Protein AF-A0A2J8NFV2-F1 (afdb_monomer_lite)

Structure (mmCIF, N/CA/C/O backbone):
data_AF-A0A2J8NFV2-F1
#
_entry.id   AF-A0A2J8NFV2-F1
#
loop_
_atom_site.group_PDB
_atom_site.id
_atom_site.type_symbol
_atom_site.label_atom_id
_atom_site.label_alt_id
_atom_site.label_comp_id
_atom_site.label_asym_id
_atom_site.label_entity_id
_atom_site.label_seq_id
_atom_site.pdbx_PDB_ins_code
_atom_site.Cartn_x
_atom_site.Cartn_y
_atom_site.Cartn_z
_atom_site.occupancy
_atom_site.B_iso_or_equiv
_atom_site.auth_seq_id
_atom_site.auth_comp_id
_atom_site.auth_asym_id
_atom_site.auth_atom_id
_atom_site.pdbx_PDB_model_num
ATOM 1 N N . GLN A 1 1 ? -6.766 10.541 8.803 1.00 82.25 1 GLN A N 1
ATOM 2 C CA . GLN A 1 1 ? -7.408 9.788 7.697 1.00 82.25 1 GLN A CA 1
ATOM 3 C C . GLN A 1 1 ? -6.766 10.316 6.435 1.00 82.25 1 GLN A C 1
ATOM 5 O O . GLN A 1 1 ? -6.752 11.530 6.289 1.00 82.25 1 GLN A O 1
ATOM 10 N N . CYS A 1 2 ? -6.236 9.462 5.565 1.00 89.06 2 CYS A N 1
ATOM 11 C CA . CYS A 1 2 ? -5.537 9.914 4.361 1.00 89.06 2 CYS A CA 1
ATOM 12 C C . CYS A 1 2 ? -6.017 9.158 3.118 1.00 89.06 2 CYS A C 1
ATOM 14 O O . CYS A 1 2 ? -6.597 8.072 3.210 1.00 89.06 2 CYS A O 1
ATOM 16 N N . CYS A 1 3 ? -5.836 9.778 1.954 1.00 92.69 3 CYS A N 1
ATOM 17 C CA . CYS A 1 3 ? -6.229 9.232 0.662 1.00 92.69 3 CYS A CA 1
ATOM 18 C C . CYS A 1 3 ? -5.161 9.570 -0.376 1.00 92.69 3 CYS A C 1
ATOM 20 O O . CYS A 1 3 ? -4.698 10.709 -0.431 1.00 92.69 3 CYS A O 1
ATOM 22 N N . LEU A 1 4 ? -4.796 8.596 -1.204 1.00 94.25 4 LEU A N 1
ATOM 23 C CA . LEU A 1 4 ? -3.804 8.763 -2.255 1.00 94.25 4 LEU A CA 1
ATOM 24 C C . LEU A 1 4 ? -4.260 8.051 -3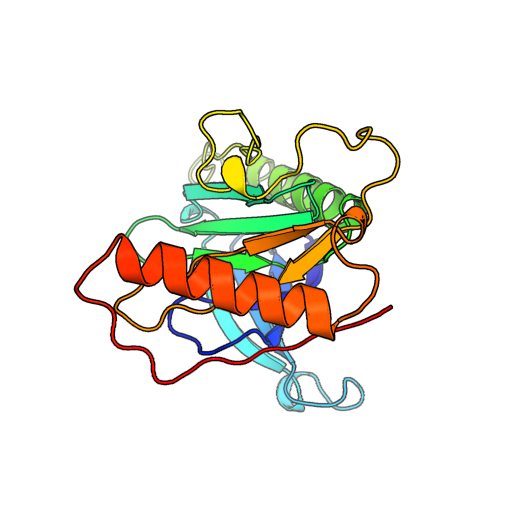.529 1.00 94.25 4 LEU A C 1
ATOM 26 O O . LEU A 1 4 ? -4.579 6.865 -3.502 1.00 94.25 4 LEU A O 1
ATOM 30 N N . LYS A 1 5 ? -4.261 8.764 -4.658 1.00 93.75 5 LYS A N 1
ATOM 31 C CA . LYS A 1 5 ? -4.429 8.153 -5.980 1.00 93.75 5 LYS A CA 1
ATOM 32 C C . LYS A 1 5 ? -3.061 7.779 -6.528 1.00 93.75 5 LYS A C 1
ATOM 34 O O . LYS A 1 5 ? -2.246 8.665 -6.762 1.00 93.75 5 LYS A O 1
ATOM 39 N N . VAL A 1 6 ? -2.816 6.492 -6.733 1.00 93.31 6 VAL A N 1
ATOM 40 C CA . VAL A 1 6 ? -1.489 5.994 -7.097 1.00 93.31 6 VAL A CA 1
ATOM 41 C C . VAL A 1 6 ? -1.579 4.651 -7.826 1.00 93.31 6 VAL A C 1
ATOM 43 O O . VAL A 1 6 ? -2.501 3.875 -7.553 1.00 93.31 6 VAL A O 1
ATOM 46 N N . PRO A 1 7 ? -0.650 4.338 -8.743 1.00 90.38 7 PRO A N 1
ATOM 47 C CA . PRO A 1 7 ? -0.453 2.971 -9.200 1.00 90.38 7 PRO A CA 1
ATOM 48 C C . PRO A 1 7 ? -0.078 2.052 -8.034 1.00 90.38 7 PRO A C 1
ATOM 50 O O . PRO A 1 7 ? 0.753 2.384 -7.186 1.00 90.38 7 PRO A O 1
ATOM 53 N N . VAL A 1 8 ? -0.697 0.879 -7.993 1.00 88.94 8 VAL A N 1
ATOM 54 C CA . VAL A 1 8 ? -0.441 -0.134 -6.971 1.00 88.94 8 VAL A CA 1
ATOM 55 C C . VAL A 1 8 ? -0.102 -1.443 -7.653 1.00 88.94 8 VAL A C 1
ATOM 57 O O . VAL A 1 8 ? -0.811 -1.871 -8.562 1.00 88.94 8 VAL A O 1
ATOM 60 N N . ALA A 1 9 ? 0.961 -2.092 -7.183 1.00 85.88 9 ALA A N 1
ATOM 61 C CA . ALA A 1 9 ? 1.131 -3.523 -7.389 1.00 85.88 9 ALA A CA 1
ATOM 62 C C . ALA A 1 9 ? 0.707 -4.266 -6.133 1.00 85.88 9 ALA A C 1
ATOM 64 O O . ALA A 1 9 ? 1.102 -3.915 -5.020 1.00 85.88 9 ALA A O 1
ATOM 65 N N . LEU A 1 10 ? -0.101 -5.293 -6.338 1.00 85.38 10 LEU A N 1
ATOM 66 C CA . LEU A 1 10 ? -0.645 -6.127 -5.284 1.00 85.38 10 LEU A CA 1
ATOM 67 C C . LEU A 1 10 ? -0.196 -7.564 -5.535 1.00 85.38 10 LEU A C 1
ATOM 69 O O . LEU A 1 10 ? -0.265 -8.034 -6.672 1.00 85.38 10 LEU A O 1
ATOM 73 N N . ALA A 1 11 ? 0.263 -8.250 -4.488 1.00 78.88 11 ALA A N 1
ATOM 74 C CA . ALA A 1 11 ? 0.614 -9.663 -4.582 1.00 78.88 11 ALA A CA 1
ATOM 75 C C . ALA A 1 11 ? -0.551 -10.477 -5.187 1.00 78.88 11 ALA A C 1
ATOM 77 O O . ALA A 1 11 ? -1.717 -10.239 -4.871 1.00 78.88 11 ALA A O 1
ATOM 78 N N . GLY A 1 12 ? -0.238 -11.399 -6.100 1.00 76.62 12 GLY A N 1
ATOM 79 C CA . GLY A 1 12 ? -1.235 -12.195 -6.827 1.00 76.62 12 GLY A CA 1
ATOM 80 C C . GLY A 1 12 ? -1.884 -11.505 -8.036 1.00 76.62 12 GLY A C 1
ATOM 81 O O . GLY A 1 12 ? -2.643 -12.151 -8.756 1.00 76.62 12 GLY A O 1
ATOM 82 N N . HIS A 1 13 ? -1.577 -10.232 -8.310 1.00 74.94 13 HIS A N 1
ATOM 83 C CA . HIS A 1 13 ? -2.022 -9.534 -9.519 1.00 74.94 13 HIS A CA 1
ATOM 84 C C . HIS A 1 13 ? -0.887 -9.377 -10.537 1.00 74.94 13 HIS A C 1
ATOM 86 O O . HIS A 1 13 ? 0.255 -9.084 -10.185 1.00 74.94 13 HIS A O 1
ATOM 92 N N . THR A 1 14 ? -1.215 -9.526 -11.821 1.00 73.81 14 THR A N 1
ATOM 93 C CA . THR A 1 14 ? -0.291 -9.228 -12.920 1.00 73.81 14 THR A CA 1
ATOM 94 C C . THR A 1 14 ? -0.280 -7.724 -13.189 1.00 73.81 14 THR A C 1
ATOM 96 O O . THR A 1 14 ? -1.312 -7.153 -13.541 1.00 73.81 14 THR A O 1
ATOM 99 N N . GLY A 1 15 ? 0.885 -7.090 -13.050 1.00 74.62 15 GLY A N 1
ATOM 100 C CA . GLY A 1 15 ? 1.066 -5.668 -13.345 1.00 74.62 15 GLY A CA 1
ATOM 101 C C . GLY A 1 15 ? 0.614 -4.719 -12.231 1.00 74.62 15 GLY A C 1
ATOM 102 O O . GLY A 1 15 ? 0.191 -5.126 -11.148 1.00 74.62 15 GLY A O 1
ATOM 103 N N . GLU A 1 16 ? 0.736 -3.421 -12.502 1.00 84.56 16 GLU A N 1
ATOM 104 C CA . GLU A 1 16 ? 0.182 -2.367 -11.656 1.00 84.56 16 GLU A CA 1
ATOM 105 C C . GLU A 1 16 ? -1.194 -1.921 -12.154 1.00 84.56 16 GLU A C 1
ATOM 107 O O . GLU A 1 16 ? -1.547 -2.071 -13.323 1.00 84.56 16 GLU A O 1
ATOM 112 N N . PHE A 1 17 ? -1.988 -1.346 -11.261 1.00 84.31 17 PHE A N 1
ATOM 113 C CA . PHE A 1 17 ? -3.240 -0.702 -11.631 1.00 84.31 17 PHE A CA 1
ATOM 114 C C . PHE A 1 17 ? -3.432 0.579 -10.836 1.00 84.31 17 PHE A C 1
ATOM 116 O O . PHE A 1 17 ? -3.011 0.695 -9.685 1.00 84.31 17 PHE A O 1
ATOM 123 N N . MET A 1 18 ? -4.100 1.552 -11.450 1.00 92.75 18 MET A N 1
ATOM 124 C CA . MET A 1 18 ? -4.425 2.802 -10.779 1.00 92.75 18 MET A CA 1
ATOM 125 C C . MET A 1 18 ? -5.421 2.545 -9.644 1.00 92.75 18 MET A C 1
ATOM 127 O O . MET A 1 18 ? -6.451 1.895 -9.842 1.00 92.75 18 MET A O 1
ATOM 131 N N . CYS A 1 19 ? -5.125 3.062 -8.457 1.00 94.62 19 CYS A N 1
ATOM 132 C CA . CYS A 1 19 ? -5.888 2.798 -7.246 1.00 94.62 19 CYS A CA 1
ATOM 133 C C . CYS A 1 19 ? -6.106 4.085 -6.446 1.00 94.62 19 CYS A C 1
ATOM 135 O O . CYS A 1 19 ? -5.227 4.942 -6.388 1.00 94.62 19 CYS A O 1
ATOM 137 N N . LEU A 1 20 ? -7.258 4.205 -5.787 1.00 95.38 20 LEU A N 1
ATOM 138 C CA . LEU A 1 20 ? -7.409 5.073 -4.622 1.00 95.38 20 LEU A CA 1
ATOM 139 C C . LEU A 1 20 ? -7.085 4.252 -3.374 1.00 95.38 20 LEU A C 1
ATOM 141 O O . LEU A 1 20 ? -7.777 3.283 -3.058 1.00 95.38 20 LEU A O 1
ATOM 145 N N . VAL A 1 21 ? -6.015 4.629 -2.688 1.00 96.44 21 VAL A N 1
ATOM 146 C CA . VAL A 1 21 ? -5.612 4.079 -1.396 1.00 96.44 21 VAL A CA 1
ATOM 147 C C . VAL A 1 21 ? -6.258 4.938 -0.327 1.00 96.44 21 VAL A C 1
ATOM 149 O O . VAL A 1 21 ? -5.949 6.122 -0.227 1.00 96.44 21 VAL A O 1
ATOM 152 N N . VAL A 1 22 ? -7.169 4.366 0.453 1.00 95.69 22 VAL A N 1
ATOM 153 C CA . VAL A 1 22 ? -7.928 5.106 1.468 1.00 95.69 22 VAL A CA 1
ATOM 154 C C . VAL A 1 22 ? -7.648 4.518 2.839 1.00 95.69 22 VAL A C 1
ATOM 156 O O . VAL A 1 22 ? -7.848 3.326 3.063 1.00 95.69 22 VAL A O 1
ATOM 159 N N . VAL A 1 23 ? -7.230 5.361 3.778 1.00 95.19 23 VAL A N 1
ATOM 160 C CA . VAL A 1 23 ? -6.914 4.967 5.150 1.00 95.19 23 VAL A CA 1
ATOM 161 C C . VAL A 1 23 ? -7.915 5.603 6.107 1.00 95.19 23 VAL A C 1
ATOM 163 O O . VAL A 1 23 ? -7.945 6.817 6.333 1.00 95.19 23 VAL A O 1
ATOM 166 N N . SER A 1 24 ? -8.746 4.746 6.690 1.00 92.50 24 SER A N 1
ATOM 167 C CA . SER A 1 24 ? -9.666 5.098 7.774 1.00 92.50 24 SER A CA 1
ATOM 168 C C . SER A 1 24 ? -9.009 4.876 9.140 1.00 92.50 24 SER A C 1
ATOM 170 O O . SER A 1 24 ? -7.897 4.381 9.225 1.00 92.50 24 SER A O 1
ATOM 172 N N . ASN A 1 25 ? -9.718 5.148 10.235 1.00 88.12 25 ASN A N 1
ATOM 173 C CA . ASN A 1 25 ? -9.260 4.809 11.591 1.00 88.12 25 ASN A CA 1
ATOM 174 C C . ASN A 1 25 ? -9.397 3.312 11.949 1.00 88.12 25 ASN A C 1
ATOM 176 O O . ASN A 1 25 ? -9.289 2.948 13.117 1.00 88.12 25 ASN A O 1
ATOM 180 N N . ARG A 1 26 ? -9.717 2.445 10.978 1.00 90.06 26 ARG A N 1
ATOM 181 C CA . ARG A 1 26 ? -9.912 0.999 11.196 1.00 90.06 26 ARG A CA 1
ATOM 182 C C . ARG A 1 26 ? -9.230 0.137 10.145 1.00 90.06 26 ARG A C 1
ATOM 184 O O . ARG A 1 26 ? -8.720 -0.930 10.464 1.00 90.06 26 ARG A O 1
ATOM 191 N N . ARG A 1 27 ? -9.285 0.568 8.889 1.00 93.69 27 ARG A N 1
ATOM 192 C CA . ARG A 1 27 ? -8.859 -0.205 7.721 1.00 93.69 27 ARG A CA 1
ATOM 193 C C . ARG A 1 27 ? -8.152 0.662 6.694 1.00 93.69 27 ARG A C 1
ATOM 195 O O . ARG A 1 27 ? -8.508 1.837 6.530 1.00 93.69 27 ARG A O 1
ATOM 202 N N . LEU A 1 28 ? -7.242 0.025 5.973 1.00 94.88 28 LEU A N 1
ATOM 203 C CA . LEU A 1 28 ? -6.722 0.473 4.691 1.00 94.88 28 LEU A CA 1
ATOM 204 C C . LEU A 1 28 ? -7.520 -0.203 3.573 1.00 94.88 28 LEU A C 1
ATOM 206 O O . LEU A 1 28 ? -7.774 -1.409 3.618 1.00 94.88 28 LEU A O 1
ATOM 210 N N . TYR A 1 29 ? -7.900 0.578 2.569 1.00 95.31 29 TYR A N 1
ATOM 211 C CA . TYR A 1 29 ? -8.626 0.119 1.395 1.00 95.31 29 TYR A CA 1
ATOM 212 C C . TYR A 1 29 ? -7.819 0.392 0.131 1.00 95.31 29 TYR A C 1
ATOM 214 O O . TYR A 1 29 ? -7.297 1.493 -0.042 1.00 95.31 29 TYR A O 1
ATOM 222 N N . LEU A 1 30 ? -7.783 -0.589 -0.769 1.00 95.38 30 LEU A N 1
ATOM 223 C CA . LEU A 1 30 ? -7.345 -0.416 -2.149 1.00 95.38 30 LEU A CA 1
ATOM 224 C C . LEU A 1 30 ? -8.579 -0.465 -3.049 1.00 95.38 30 LEU A C 1
ATOM 226 O O . LEU A 1 30 ? -9.221 -1.510 -3.169 1.00 95.38 30 LEU A O 1
ATOM 230 N N . LEU A 1 31 ? -8.921 0.668 -3.655 1.00 95.56 31 LEU A N 1
ATOM 231 C CA . LEU A 1 31 ? -10.028 0.811 -4.594 1.00 95.56 31 LEU A CA 1
ATOM 232 C C . LEU A 1 31 ? -9.466 0.992 -6.011 1.00 95.56 31 LEU A C 1
ATOM 234 O O . LEU A 1 31 ? -9.011 2.082 -6.365 1.00 95.56 31 LEU A O 1
ATOM 238 N N . LYS A 1 32 ? -9.478 -0.063 -6.829 1.00 95.31 32 LYS A N 1
ATOM 239 C CA . LYS A 1 32 ? -9.031 -0.003 -8.225 1.00 95.31 32 LYS A CA 1
ATOM 240 C C . LYS A 1 32 ? -9.927 0.939 -9.029 1.00 95.31 32 LYS A C 1
ATOM 242 O O . LYS A 1 32 ? -11.149 0.808 -9.006 1.00 95.31 32 LYS A O 1
ATOM 247 N N . VAL A 1 33 ? -9.303 1.848 -9.769 1.00 93.75 33 VAL A N 1
ATOM 248 C CA . VAL A 1 33 ? -9.966 2.732 -10.732 1.00 93.75 33 VAL A CA 1
ATOM 249 C C . VAL A 1 33 ? -10.176 1.951 -12.028 1.00 93.75 33 VAL A C 1
ATOM 251 O O . VAL A 1 33 ? -9.210 1.518 -12.657 1.00 93.75 33 VAL A O 1
ATOM 254 N N . THR A 1 34 ? -11.432 1.741 -12.411 1.00 92.62 34 THR A N 1
ATOM 255 C CA . THR A 1 34 ? -11.833 0.957 -13.593 1.00 92.62 34 THR A CA 1
ATOM 256 C C . THR A 1 34 ? -12.376 1.815 -14.736 1.00 92.62 34 THR A C 1
ATOM 258 O O . THR A 1 34 ? -12.555 1.303 -15.838 1.00 92.62 34 THR A O 1
ATOM 261 N N . GLY A 1 35 ? -12.612 3.109 -14.507 1.00 87.25 35 GLY A N 1
ATOM 262 C CA . GLY A 1 35 ? -13.171 4.022 -15.503 1.00 87.25 35 GLY A CA 1
ATOM 263 C C . GLY A 1 35 ? -12.954 5.497 -15.165 1.00 87.25 35 GLY A C 1
ATOM 264 O O . GLY A 1 35 ? -12.194 5.844 -14.257 1.00 87.25 35 GLY A O 1
ATOM 265 N N . GLU A 1 36 ? -13.619 6.380 -15.910 1.00 83.62 36 GLU A N 1
ATOM 266 C CA . GLU A 1 36 ? -13.535 7.825 -15.693 1.00 83.62 36 GLU A CA 1
ATOM 267 C C . GLU A 1 36 ? -14.218 8.254 -14.387 1.00 83.62 36 GLU A C 1
ATOM 269 O O . GLU A 1 36 ? -15.335 7.847 -14.080 1.00 83.62 36 GLU A O 1
ATOM 274 N N . MET A 1 37 ? -13.581 9.174 -13.657 1.00 80.75 37 MET A N 1
ATOM 275 C CA . MET A 1 37 ? -14.068 9.714 -12.376 1.00 80.75 37 MET A CA 1
ATOM 276 C C . MET A 1 37 ? -15.199 10.750 -12.543 1.00 80.75 37 MET A C 1
ATOM 278 O O . MET A 1 37 ? -15.236 11.753 -11.831 1.00 80.75 37 MET A O 1
ATOM 282 N N . ARG A 1 38 ? -16.074 10.561 -13.534 1.00 81.12 38 ARG A N 1
ATOM 283 C CA . ARG A 1 38 ? -17.187 11.471 -13.860 1.00 81.12 38 ARG A CA 1
ATOM 284 C C . ARG A 1 38 ? -18.550 10.890 -13.492 1.00 81.12 38 ARG A C 1
ATOM 286 O O . ARG A 1 38 ? -19.490 11.642 -13.267 1.00 81.12 38 ARG A O 1
ATOM 293 N N . GLU A 1 39 ? -18.625 9.569 -13.393 1.00 85.81 39 GLU A N 1
ATOM 294 C CA . GLU A 1 39 ? -19.819 8.822 -13.011 1.00 85.81 39 GLU A CA 1
ATOM 295 C C . GLU A 1 39 ? -19.865 8.586 -11.483 1.00 85.81 39 GLU A C 1
ATOM 297 O O . GLU A 1 39 ? -18.909 8.910 -10.767 1.00 85.81 39 GLU A O 1
ATOM 302 N N . PRO A 1 40 ? -20.951 8.028 -10.916 1.00 87.88 40 PRO A N 1
ATOM 303 C CA . PRO A 1 40 ? -20.996 7.670 -9.499 1.00 87.88 40 PRO A CA 1
ATOM 304 C C . PRO A 1 40 ? -19.861 6.702 -9.114 1.00 87.88 40 PRO A C 1
ATOM 306 O O . PRO A 1 40 ? -19.576 5.791 -9.892 1.00 87.88 40 PRO A O 1
ATOM 309 N N . PRO A 1 41 ? -19.253 6.803 -7.913 1.00 85.94 41 PRO A N 1
ATOM 310 C CA . PRO A 1 41 ? -18.088 5.997 -7.523 1.00 85.94 41 PRO A CA 1
ATOM 311 C C . PRO A 1 41 ? -18.224 4.491 -7.770 1.00 85.94 41 PRO A C 1
ATOM 313 O O . PRO A 1 41 ? -17.285 3.862 -8.234 1.00 85.94 41 PRO A O 1
ATOM 316 N N . ALA A 1 42 ? -19.407 3.914 -7.542 1.00 88.75 42 ALA A N 1
ATOM 317 C CA . ALA A 1 42 ? -19.662 2.486 -7.752 1.00 88.75 42 ALA A CA 1
ATOM 318 C C . ALA A 1 42 ? -19.514 2.013 -9.214 1.00 88.75 42 ALA A C 1
ATOM 320 O O . ALA A 1 42 ? -19.425 0.815 -9.458 1.00 88.75 42 ALA A O 1
ATOM 321 N N . SER A 1 43 ? -19.507 2.934 -10.181 1.00 90.06 43 SER A N 1
ATOM 322 C CA . SER A 1 43 ? -19.355 2.626 -11.609 1.00 90.06 43 SER A CA 1
ATOM 323 C C . SER A 1 43 ? -17.897 2.611 -12.089 1.00 90.06 43 SER A C 1
ATOM 325 O O . SER A 1 43 ? -17.610 2.001 -13.115 1.00 90.06 43 SER A O 1
ATOM 327 N N . TRP A 1 44 ? -16.974 3.245 -11.354 1.00 92.38 44 TRP A N 1
ATOM 328 C CA . TRP A 1 44 ? -15.560 3.374 -11.741 1.00 92.38 44 TRP A CA 1
ATOM 329 C C . TRP A 1 44 ? -14.568 3.027 -10.621 1.00 92.38 44 TRP A C 1
ATOM 331 O O . TRP A 1 44 ? -13.357 3.085 -10.844 1.00 92.38 44 TRP A O 1
ATOM 341 N N . LEU A 1 45 ? -15.048 2.659 -9.429 1.00 94.19 45 LEU A N 1
ATOM 342 C CA . LEU A 1 45 ? -14.245 2.115 -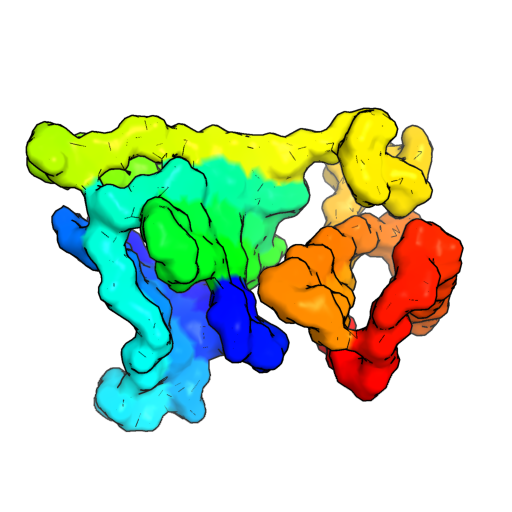8.336 1.00 94.19 45 LEU A CA 1
ATOM 343 C C . LEU A 1 45 ? -14.666 0.694 -8.006 1.00 94.19 45 LEU A C 1
ATOM 345 O O . LEU A 1 45 ? -15.818 0.423 -7.668 1.00 94.19 45 LEU A O 1
ATOM 349 N N . GLN A 1 46 ? -13.678 -0.189 -7.990 1.00 95.12 46 GLN A N 1
ATOM 350 C CA . GLN A 1 46 ? -13.818 -1.557 -7.525 1.00 95.12 46 GLN A CA 1
ATOM 351 C C . GLN A 1 46 ? -12.988 -1.747 -6.255 1.00 95.12 46 GLN A C 1
ATOM 353 O O . GLN A 1 46 ? -11.794 -1.459 -6.240 1.00 95.12 46 GLN A O 1
ATOM 358 N N . LEU A 1 47 ? -13.598 -2.265 -5.188 1.00 95.06 47 LEU A N 1
ATOM 359 C CA . LEU A 1 47 ? -12.853 -2.662 -3.996 1.00 95.06 47 LEU A CA 1
ATOM 360 C C . LEU A 1 47 ? -11.969 -3.874 -4.316 1.00 95.06 47 LEU A C 1
ATOM 362 O O . LEU A 1 47 ? -12.482 -4.939 -4.652 1.00 95.06 47 LEU A O 1
ATOM 366 N N . THR A 1 48 ? -10.656 -3.706 -4.189 1.00 92.88 48 THR A N 1
ATOM 367 C CA . THR A 1 48 ? -9.663 -4.769 -4.405 1.00 92.88 48 THR A CA 1
ATOM 368 C C . THR A 1 48 ? -9.201 -5.373 -3.087 1.00 92.88 48 THR A C 1
ATOM 370 O O . THR A 1 48 ? -9.039 -6.583 -2.985 1.00 92.88 48 THR A O 1
ATOM 373 N N . LEU A 1 49 ? -8.993 -4.539 -2.065 1.00 91.88 49 LEU A N 1
ATOM 374 C CA . LEU A 1 49 ? -8.479 -4.975 -0.770 1.00 91.88 49 LEU A CA 1
ATOM 375 C C . LEU A 1 49 ? -9.045 -4.109 0.358 1.00 91.88 49 LEU A C 1
ATOM 377 O O . LEU A 1 49 ? -9.185 -2.898 0.196 1.00 91.88 49 LEU A O 1
ATOM 381 N N . ALA A 1 50 ? -9.336 -4.721 1.506 1.00 93.88 50 ALA A N 1
ATOM 382 C CA . ALA A 1 50 ? -9.762 -4.033 2.724 1.00 93.88 50 ALA A CA 1
ATOM 383 C C . ALA A 1 50 ? -9.143 -4.693 3.964 1.00 93.88 50 ALA A C 1
ATOM 385 O O . ALA A 1 50 ? -9.757 -5.586 4.555 1.00 93.88 50 ALA A O 1
ATOM 386 N N . VAL A 1 51 ? -7.961 -4.238 4.386 1.00 91.75 51 VAL A N 1
ATOM 387 C CA . VAL A 1 51 ? -7.223 -4.847 5.508 1.00 91.75 51 VAL A CA 1
ATOM 388 C C . VAL A 1 51 ? -7.355 -4.001 6.778 1.00 91.75 51 VAL A C 1
ATOM 390 O O . VAL A 1 51 ? -7.269 -2.771 6.699 1.00 91.75 51 VAL A O 1
ATOM 393 N N . PRO A 1 52 ? -7.585 -4.611 7.955 1.00 92.06 52 PRO A N 1
ATOM 394 C CA . PRO A 1 52 ? -7.470 -3.929 9.240 1.00 92.06 52 PRO A CA 1
ATOM 395 C C . PRO A 1 52 ? -6.094 -3.285 9.436 1.00 92.06 52 PRO A C 1
ATOM 397 O O . PRO A 1 52 ? -5.068 -3.879 9.126 1.00 92.06 52 PRO A O 1
ATOM 400 N N . LEU A 1 53 ? -6.059 -2.075 10.000 1.00 91.44 53 LEU A N 1
ATOM 401 C CA . LEU A 1 53 ? -4.783 -1.409 10.299 1.00 91.44 53 LEU A CA 1
ATOM 402 C C . LEU A 1 53 ? -3.967 -2.150 11.362 1.00 91.44 53 LEU A C 1
ATOM 404 O O . LEU A 1 53 ? -2.745 -2.141 11.305 1.00 91.44 53 LEU A O 1
ATOM 408 N N . GLN A 1 54 ? -4.651 -2.841 12.274 1.00 89.00 54 GLN A N 1
ATOM 409 C CA . GLN A 1 54 ? -4.056 -3.745 13.263 1.00 89.00 54 GLN A CA 1
ATOM 410 C C . GLN A 1 54 ? -3.380 -4.985 12.656 1.00 89.00 54 GLN A C 1
ATOM 412 O O . GLN A 1 54 ? -2.728 -5.732 13.379 1.00 89.00 54 GLN A O 1
ATOM 417 N N . ASP A 1 55 ? -3.531 -5.229 11.356 1.00 90.12 55 ASP A N 1
ATOM 418 C CA . ASP A 1 55 ? -2.841 -6.330 10.690 1.00 90.12 55 ASP A CA 1
ATOM 419 C C . ASP A 1 55 ? -1.628 -5.815 9.909 1.00 90.12 55 ASP A C 1
ATOM 421 O O . ASP A 1 55 ? -0.874 -6.618 9.378 1.00 90.12 55 ASP A O 1
ATOM 425 N N . LEU A 1 56 ? -1.391 -4.499 9.841 1.00 91.19 56 LEU A N 1
ATOM 426 C CA . LEU A 1 56 ? -0.176 -3.956 9.237 1.00 91.19 56 LEU A CA 1
ATOM 427 C C . LEU A 1 56 ? 1.032 -4.360 10.093 1.00 91.19 56 LEU A C 1
ATOM 429 O O . LEU A 1 56 ? 1.067 -4.064 11.289 1.00 91.19 56 LEU A O 1
ATOM 433 N N . SER A 1 57 ? 2.003 -5.042 9.492 1.00 88.75 57 SER A N 1
ATOM 434 C CA . SER A 1 57 ? 3.188 -5.576 10.176 1.00 88.75 57 SER A CA 1
ATOM 435 C C . SER A 1 57 ? 4.491 -4.928 9.725 1.00 88.75 57 SER A C 1
ATOM 437 O O . SER A 1 57 ? 5.460 -4.947 10.479 1.00 88.75 57 SER A O 1
ATOM 439 N N . GLY A 1 58 ? 4.520 -4.352 8.522 1.00 89.25 58 GLY A N 1
ATOM 440 C CA . GLY A 1 58 ? 5.712 -3.736 7.953 1.00 89.25 58 GLY A CA 1
ATOM 441 C C . GLY A 1 58 ? 5.368 -2.563 7.046 1.00 89.25 58 GLY A C 1
ATOM 442 O O . GLY A 1 58 ? 4.363 -2.582 6.330 1.00 89.25 58 GLY A O 1
ATOM 443 N N . ILE A 1 59 ? 6.213 -1.537 7.097 1.00 92.19 59 ILE A N 1
ATOM 444 C CA . ILE A 1 59 ? 6.208 -0.416 6.165 1.00 92.19 59 ILE A CA 1
ATOM 445 C C . ILE A 1 59 ? 7.652 -0.215 5.719 1.00 92.19 59 ILE A C 1
ATOM 447 O O . ILE A 1 59 ? 8.533 -0.013 6.552 1.00 92.19 59 ILE A O 1
ATOM 451 N N . GLU A 1 60 ? 7.885 -0.243 4.418 1.00 87.44 60 GLU A N 1
ATOM 452 C CA . GLU A 1 60 ? 9.206 -0.029 3.839 1.00 87.44 60 GLU A CA 1
ATOM 453 C C . GLU A 1 60 ? 9.118 1.077 2.790 1.00 87.44 60 GLU A C 1
ATOM 455 O O . GLU A 1 60 ? 8.340 1.007 1.835 1.00 87.44 60 GLU A O 1
ATOM 460 N N . LEU A 1 61 ? 9.905 2.126 2.995 1.00 83.94 61 LEU A N 1
ATOM 461 C CA . LEU A 1 61 ? 10.144 3.160 2.013 1.00 83.94 61 LEU A CA 1
ATOM 462 C C . LEU A 1 61 ? 11.153 2.606 1.004 1.00 83.94 61 LEU A C 1
ATOM 464 O O . LEU A 1 61 ? 12.307 2.356 1.346 1.00 83.94 61 LEU A O 1
ATOM 468 N N . GLY A 1 62 ? 10.700 2.392 -0.228 1.00 75.19 62 GLY A N 1
ATOM 469 C CA . GLY A 1 62 ? 11.559 1.860 -1.278 1.00 75.19 62 GLY A CA 1
ATOM 470 C C . GLY A 1 62 ? 12.557 2.898 -1.786 1.00 75.19 62 GLY A C 1
ATOM 471 O O . GLY A 1 62 ? 12.525 4.076 -1.415 1.00 75.19 62 GLY A O 1
ATOM 472 N N . LEU A 1 63 ? 13.425 2.449 -2.685 1.00 69.88 63 LEU A N 1
ATOM 473 C CA . LEU A 1 63 ? 14.560 3.198 -3.228 1.00 69.88 63 LEU A CA 1
ATOM 474 C C . LEU A 1 63 ? 14.287 4.687 -3.531 1.00 69.88 63 LEU A C 1
ATOM 476 O O . LEU A 1 63 ? 13.272 5.064 -4.127 1.00 69.88 63 LEU A O 1
ATOM 480 N N . ALA A 1 64 ? 15.241 5.536 -3.130 1.00 69.31 64 ALA A N 1
ATOM 481 C CA . ALA A 1 64 ? 15.187 7.004 -3.228 1.00 69.31 64 ALA A CA 1
ATOM 482 C C . ALA A 1 64 ? 13.944 7.649 -2.580 1.00 69.31 64 ALA A C 1
ATOM 484 O O . ALA A 1 64 ? 13.626 8.816 -2.833 1.00 69.31 64 ALA A O 1
ATOM 485 N N . GLY A 1 65 ? 13.230 6.893 -1.752 1.00 74.19 65 GLY A N 1
ATOM 486 C CA . GLY A 1 65 ? 12.032 7.337 -1.074 1.00 74.19 65 GLY A CA 1
ATOM 487 C C . GLY A 1 65 ? 10.795 7.423 -1.953 1.00 74.19 65 GLY A C 1
ATOM 488 O O . GLY A 1 65 ? 9.862 8.114 -1.569 1.00 74.19 65 GLY A O 1
ATOM 489 N N . GLN A 1 66 ? 10.784 6.812 -3.140 1.00 79.19 66 GLN A N 1
ATOM 490 C CA . GLN A 1 66 ? 9.765 7.078 -4.165 1.00 79.19 66 GLN A CA 1
ATOM 491 C C . GLN A 1 66 ? 8.706 5.971 -4.330 1.00 79.19 66 GLN A C 1
ATOM 493 O O . GLN A 1 66 ? 7.829 6.049 -5.201 1.00 79.19 66 GLN A O 1
ATOM 498 N N . SER A 1 67 ? 8.754 4.950 -3.477 1.00 83.88 67 SER A N 1
ATOM 499 C CA . SER A 1 67 ? 7.701 3.944 -3.346 1.00 83.88 67 SER A CA 1
ATOM 500 C C . SER A 1 67 ? 7.489 3.582 -1.881 1.00 83.88 67 SER A C 1
ATOM 502 O O . SER A 1 67 ? 8.340 3.857 -1.034 1.00 83.88 67 SER A O 1
ATOM 504 N N . LEU A 1 68 ? 6.338 2.983 -1.581 1.00 90.69 68 LEU A N 1
ATOM 505 C CA . LEU A 1 68 ? 6.011 2.529 -0.234 1.00 90.69 68 LEU A CA 1
ATOM 506 C C . LEU A 1 68 ? 5.455 1.110 -0.288 1.00 90.69 68 LEU A C 1
ATOM 508 O O . LEU A 1 68 ? 4.376 0.880 -0.841 1.00 90.69 68 LEU A O 1
ATOM 512 N N . ARG A 1 69 ? 6.183 0.158 0.285 1.00 90.44 69 ARG A N 1
ATOM 513 C CA . ARG A 1 69 ? 5.730 -1.216 0.470 1.00 90.44 69 ARG A CA 1
ATOM 514 C C . ARG A 1 69 ? 5.038 -1.343 1.819 1.00 90.44 69 ARG A C 1
ATOM 516 O O . ARG A 1 69 ? 5.547 -0.903 2.845 1.00 90.44 69 ARG A O 1
ATOM 523 N N . LEU A 1 70 ? 3.862 -1.953 1.791 1.00 92.06 70 LEU A N 1
ATOM 524 C CA . LEU A 1 70 ? 3.046 -2.249 2.957 1.00 92.06 70 LEU A CA 1
ATOM 525 C C . LEU A 1 70 ? 2.912 -3.760 3.075 1.00 92.06 70 LEU A C 1
ATOM 527 O O . LEU A 1 70 ? 2.555 -4.434 2.104 1.00 92.06 70 LEU A O 1
ATOM 531 N N . GLU A 1 71 ? 3.185 -4.272 4.267 1.00 89.69 71 GLU A N 1
ATOM 532 C CA . GLU A 1 71 ? 3.101 -5.692 4.581 1.00 89.69 71 GLU A CA 1
ATOM 533 C C . GLU A 1 71 ? 2.107 -5.931 5.703 1.00 89.69 71 GLU A C 1
ATOM 535 O O . GLU A 1 71 ? 2.016 -5.147 6.655 1.00 89.69 71 GLU A O 1
ATOM 540 N N . TRP A 1 72 ? 1.381 -7.038 5.596 1.00 88.19 72 TRP A N 1
ATOM 541 C CA . TRP A 1 72 ? 0.416 -7.452 6.600 1.00 88.19 72 TRP A CA 1
ATOM 542 C C . TRP A 1 72 ? 0.848 -8.746 7.282 1.00 88.19 72 TRP A C 1
ATOM 544 O O . TRP A 1 72 ? 1.469 -9.626 6.680 1.00 88.19 72 TRP A O 1
ATOM 554 N N . ALA A 1 73 ? 0.461 -8.882 8.545 1.00 82.94 73 ALA A N 1
ATOM 555 C CA . ALA A 1 73 ? 0.649 -10.085 9.325 1.00 82.94 73 ALA A CA 1
ATOM 556 C C . ALA A 1 73 ? -0.088 -11.279 8.688 1.00 82.94 73 ALA A C 1
ATOM 558 O O . ALA A 1 73 ? -1.086 -11.131 7.983 1.00 82.94 73 ALA A O 1
ATOM 559 N N . ALA A 1 74 ? 0.396 -12.487 8.988 1.00 68.31 74 ALA A N 1
ATOM 560 C CA . ALA A 1 74 ? -0.275 -13.754 8.679 1.00 68.31 74 ALA A CA 1
ATOM 561 C C . ALA A 1 74 ? -0.556 -14.038 7.185 1.00 68.31 74 ALA A C 1
ATOM 563 O O . ALA A 1 74 ? -1.516 -14.732 6.860 1.00 68.31 74 ALA A O 1
ATOM 564 N N . GLY A 1 75 ? 0.300 -13.565 6.271 1.00 61.38 75 GLY A N 1
ATOM 565 C CA . GLY A 1 75 ? 0.281 -14.016 4.872 1.00 61.38 75 GLY A CA 1
ATOM 566 C C . GLY A 1 75 ? -0.834 -13.416 4.012 1.00 61.38 75 GLY A C 1
ATOM 567 O O . GLY A 1 75 ? -1.101 -13.921 2.929 1.00 61.38 75 GLY A O 1
ATOM 568 N N . VAL A 1 76 ? -1.457 -12.315 4.451 1.00 64.75 76 VAL A N 1
ATOM 569 C CA . VAL A 1 76 ? -2.416 -11.532 3.637 1.00 64.75 76 VAL A CA 1
ATOM 570 C C . VAL A 1 76 ? -1.727 -10.876 2.421 1.00 64.75 76 VAL A C 1
ATOM 572 O O . VAL A 1 76 ? -2.386 -10.381 1.509 1.00 64.75 76 VAL A O 1
ATOM 575 N N . GLY A 1 77 ? -0.393 -10.927 2.373 1.00 79.88 77 GLY A N 1
ATOM 576 C CA . GLY A 1 77 ? 0.440 -10.521 1.248 1.00 79.88 77 GLY A CA 1
ATOM 577 C C . GLY A 1 77 ? 1.148 -9.197 1.505 1.00 79.88 77 GLY A C 1
ATOM 578 O O . GLY A 1 77 ? 1.349 -8.778 2.646 1.00 79.88 77 GLY A O 1
ATOM 579 N N . CYS A 1 78 ? 1.521 -8.527 0.422 1.00 85.62 78 CYS A N 1
ATOM 580 C CA . CYS A 1 78 ? 2.007 -7.156 0.454 1.00 85.62 78 CYS A CA 1
ATOM 581 C C . CYS A 1 78 ? 1.434 -6.373 -0.731 1.00 85.62 78 CYS A C 1
A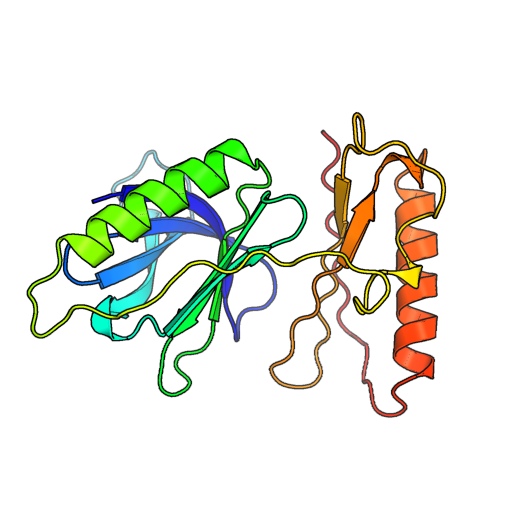TOM 583 O O . CYS A 1 78 ? 1.019 -6.948 -1.747 1.00 85.62 78 CYS A O 1
ATOM 585 N N . CYS A 1 79 ? 1.424 -5.050 -0.612 1.00 88.62 79 CYS A N 1
ATOM 586 C CA . CYS A 1 79 ? 1.259 -4.174 -1.763 1.00 88.62 79 CYS A CA 1
ATOM 587 C C . CYS A 1 79 ? 2.350 -3.120 -1.794 1.00 88.62 79 CYS A C 1
ATOM 589 O O . CYS A 1 79 ? 2.856 -2.699 -0.754 1.00 88.62 79 CYS A O 1
ATOM 591 N N . VAL A 1 80 ? 2.656 -2.647 -2.994 1.00 88.75 80 VAL A N 1
ATOM 592 C CA . VAL A 1 80 ? 3.594 -1.550 -3.201 1.00 88.75 80 VAL A CA 1
ATOM 593 C C . VAL A 1 80 ? 2.874 -0.403 -3.881 1.00 88.75 80 VAL A C 1
ATOM 595 O O . VAL A 1 80 ? 2.368 -0.544 -4.998 1.00 88.75 80 VAL A O 1
ATOM 598 N N . LEU A 1 81 ? 2.840 0.728 -3.182 1.00 92.12 81 LEU A N 1
ATOM 599 C CA . LEU A 1 81 ? 2.363 2.008 -3.678 1.00 92.12 81 LEU A CA 1
ATOM 600 C C . LEU A 1 81 ? 3.483 2.667 -4.481 1.00 92.12 81 LEU A C 1
ATOM 602 O O . LEU A 1 81 ? 4.630 2.713 -4.028 1.00 92.12 81 LEU A O 1
ATOM 606 N N . LEU A 1 82 ? 3.148 3.207 -5.652 1.00 87.00 82 LEU A N 1
ATOM 607 C CA . LEU A 1 82 ? 4.129 3.759 -6.590 1.00 87.00 82 LEU A CA 1
ATOM 608 C C . LEU A 1 82 ? 3.838 5.216 -6.951 1.00 87.00 82 LEU A C 1
ATOM 610 O O . LEU A 1 82 ? 3.477 5.500 -8.094 1.00 87.00 82 LEU A O 1
ATOM 614 N N . PRO A 1 83 ? 3.979 6.165 -6.008 1.00 85.56 83 PRO A N 1
ATOM 615 C CA . PRO A 1 83 ? 3.823 7.582 -6.321 1.00 85.56 83 PRO A CA 1
ATOM 616 C C . PRO A 1 83 ? 4.863 8.082 -7.312 1.00 85.56 83 PRO A C 1
ATOM 618 O O . PRO A 1 83 ? 4.588 9.032 -8.035 1.00 85.56 83 PRO A O 1
ATOM 621 N N . ARG A 1 84 ? 6.050 7.455 -7.330 1.00 82.12 84 ARG A N 1
ATOM 622 C CA . ARG A 1 84 ? 7.206 7.870 -8.139 1.00 82.12 84 ARG A CA 1
ATOM 623 C C . ARG A 1 84 ? 7.704 9.285 -7.826 1.00 82.12 84 ARG A C 1
ATOM 625 O O . ARG A 1 84 ? 8.514 9.841 -8.552 1.00 82.12 84 ARG A O 1
ATOM 632 N N . ASP A 1 85 ? 7.253 9.849 -6.710 1.00 80.12 85 ASP A N 1
ATOM 633 C CA . ASP A 1 85 ? 7.682 11.134 -6.172 1.00 80.12 85 ASP A CA 1
ATOM 634 C C . ASP A 1 85 ? 7.959 10.956 -4.677 1.00 80.12 85 ASP A C 1
ATOM 636 O O . ASP A 1 85 ? 7.109 10.496 -3.905 1.00 80.12 85 ASP A O 1
ATOM 640 N N . ALA A 1 86 ? 9.178 11.313 -4.270 1.00 79.62 86 ALA A N 1
ATOM 641 C CA . ALA A 1 86 ? 9.637 11.082 -2.907 1.00 79.62 86 ALA A CA 1
ATOM 642 C C . ALA A 1 86 ? 8.911 11.950 -1.872 1.00 79.62 86 ALA A C 1
ATOM 644 O O . ALA A 1 86 ? 8.764 11.557 -0.714 1.00 79.62 86 ALA A O 1
ATOM 645 N N . ARG A 1 87 ? 8.445 13.140 -2.270 1.00 85.75 87 ARG A N 1
ATOM 646 C CA . ARG A 1 87 ? 7.693 14.034 -1.378 1.00 85.75 87 ARG A CA 1
ATOM 647 C C . ARG A 1 87 ? 6.299 13.471 -1.135 1.00 85.75 87 ARG A C 1
ATOM 649 O O . ARG A 1 87 ? 5.848 13.472 0.001 1.00 85.75 87 ARG A O 1
ATOM 656 N N . CYS A 1 88 ? 5.658 12.943 -2.174 1.00 87.19 88 CYS A N 1
ATOM 657 C CA . CYS A 1 88 ? 4.360 12.293 -2.092 1.00 87.19 88 CYS A CA 1
ATOM 658 C C . CYS A 1 88 ? 4.420 11.038 -1.212 1.00 87.19 88 CYS A C 1
ATOM 660 O O . CYS A 1 88 ? 3.564 10.867 -0.346 1.00 87.19 88 CYS A O 1
ATOM 662 N N . CYS A 1 89 ? 5.460 10.210 -1.364 1.00 88.38 89 CYS A N 1
ATOM 663 C CA . CYS A 1 89 ? 5.661 9.043 -0.499 1.00 88.38 89 CYS A CA 1
ATOM 664 C C . CYS A 1 89 ? 5.850 9.437 0.963 1.00 88.38 89 CYS A C 1
ATOM 666 O O . CYS A 1 89 ? 5.174 8.881 1.824 1.00 88.38 89 CYS A O 1
ATOM 668 N N . ARG A 1 90 ? 6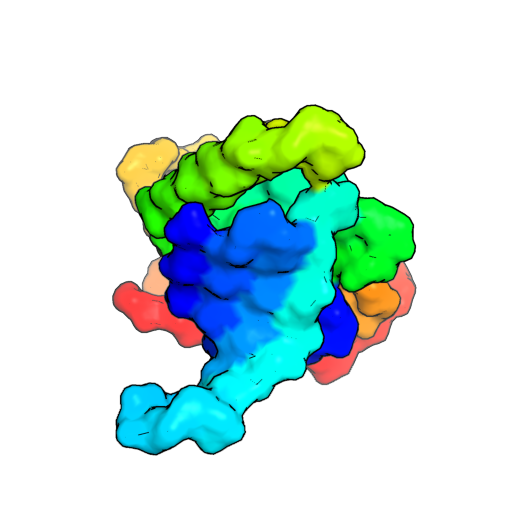.730 10.410 1.242 1.00 91.06 90 ARG A N 1
ATOM 669 C CA . ARG A 1 90 ? 6.967 10.890 2.611 1.00 91.06 90 ARG A CA 1
ATOM 670 C C . ARG A 1 90 ? 5.713 11.494 3.233 1.00 91.06 90 ARG A C 1
ATOM 672 O O . ARG A 1 90 ? 5.350 11.089 4.327 1.00 91.06 90 ARG A O 1
ATOM 679 N N . ALA A 1 91 ? 5.009 12.366 2.512 1.00 93.81 91 ALA A N 1
ATOM 680 C CA . ALA A 1 91 ? 3.773 12.971 3.003 1.00 93.81 91 ALA A CA 1
ATOM 681 C C . ALA A 1 91 ? 2.702 11.912 3.314 1.00 93.81 91 ALA A C 1
ATOM 683 O O . ALA A 1 91 ? 2.062 11.958 4.359 1.00 93.81 91 ALA A O 1
ATOM 684 N N . PHE A 1 92 ? 2.522 10.918 2.437 1.00 94.81 92 PHE A N 1
ATOM 685 C CA . PHE A 1 92 ? 1.576 9.833 2.700 1.00 94.81 92 PHE A CA 1
ATOM 686 C C . PHE A 1 92 ? 2.012 8.944 3.871 1.00 94.81 92 PHE A C 1
ATOM 688 O O . PHE A 1 92 ? 1.168 8.501 4.650 1.00 94.81 92 PHE A O 1
ATOM 695 N N . LEU A 1 93 ? 3.314 8.679 4.000 1.00 94.38 93 LEU A N 1
ATOM 696 C CA . LEU A 1 93 ? 3.871 7.899 5.098 1.00 94.38 93 LEU A CA 1
ATOM 697 C C . LEU A 1 93 ? 3.664 8.592 6.449 1.00 94.38 93 LEU A C 1
ATOM 699 O O . LEU A 1 93 ? 3.205 7.943 7.384 1.00 94.38 93 LEU A O 1
ATOM 703 N N . GLU A 1 94 ? 3.966 9.885 6.547 1.00 94.56 94 GLU A N 1
ATOM 704 C CA . GLU A 1 94 ? 3.741 10.690 7.755 1.00 94.56 94 GLU A CA 1
ATOM 705 C C . GLU A 1 94 ? 2.268 10.628 8.179 1.00 94.56 94 GLU A C 1
ATOM 707 O O . GLU A 1 94 ? 1.960 10.214 9.296 1.00 94.56 94 GLU A O 1
ATOM 712 N N . GLU A 1 95 ? 1.351 10.888 7.245 1.00 94.88 95 GLU A N 1
ATOM 713 C CA . GLU A 1 95 ? -0.091 10.794 7.490 1.00 94.88 95 GLU A CA 1
ATOM 714 C C . GLU A 1 95 ? -0.534 9.386 7.924 1.00 94.88 95 GLU A C 1
ATOM 716 O O . GLU A 1 95 ? -1.383 9.228 8.805 1.00 94.88 95 GLU A O 1
ATOM 721 N N . LEU A 1 96 ? 0.023 8.334 7.316 1.00 94.06 96 LEU A N 1
ATOM 722 C CA . LEU A 1 96 ? -0.270 6.953 7.700 1.00 94.06 96 LEU A CA 1
ATOM 723 C C . LEU A 1 96 ? 0.217 6.655 9.124 1.00 94.06 96 LEU A C 1
ATOM 725 O O . LEU A 1 96 ? -0.533 6.066 9.908 1.00 94.06 96 LEU A O 1
ATOM 729 N N . LEU A 1 97 ? 1.441 7.061 9.468 1.00 92.56 97 LEU A N 1
ATOM 730 C CA . LEU A 1 97 ? 2.003 6.877 10.806 1.00 92.56 97 LEU A CA 1
ATOM 731 C C . LEU A 1 97 ? 1.183 7.632 11.857 1.00 92.56 97 LEU A C 1
ATOM 733 O O . LEU A 1 97 ? 0.879 7.054 12.902 1.00 92.56 97 LEU A O 1
ATOM 737 N N . ASP A 1 98 ? 0.735 8.850 11.560 1.00 92.31 98 ASP A N 1
ATOM 738 C CA . ASP A 1 98 ? -0.149 9.620 12.439 1.00 92.31 98 ASP A CA 1
ATOM 739 C C . ASP A 1 98 ? -1.484 8.899 12.672 1.00 92.31 98 ASP A C 1
ATOM 741 O O . ASP A 1 98 ? -1.958 8.792 13.812 1.00 92.31 98 ASP A O 1
ATOM 745 N N . VAL A 1 99 ? -2.079 8.315 11.620 1.00 92.12 99 VAL A N 1
ATOM 746 C CA . VAL A 1 99 ? -3.278 7.479 11.786 1.00 92.12 99 VAL A CA 1
ATOM 747 C C . VAL A 1 99 ? -2.986 6.277 12.686 1.00 92.12 99 VAL A C 1
ATOM 749 O O . VAL A 1 99 ? -3.776 6.020 13.597 1.00 92.12 99 VAL A O 1
ATOM 752 N N . LEU A 1 100 ? -1.877 5.563 12.476 1.00 90.81 100 LEU A N 1
ATOM 753 C CA . LEU A 1 100 ? -1.513 4.385 13.275 1.00 90.81 100 LEU A CA 1
ATOM 754 C C . LEU A 1 100 ? -1.274 4.736 14.750 1.00 90.81 100 LEU A C 1
ATOM 756 O O . LEU A 1 100 ? -1.740 4.019 15.639 1.00 90.81 100 LEU A O 1
ATOM 760 N N . GLN A 1 101 ? -0.622 5.865 15.029 1.00 88.94 101 GLN A N 1
ATOM 761 C CA . GLN A 1 101 ? -0.403 6.354 16.393 1.00 88.94 101 GLN A CA 1
ATOM 762 C C . GLN A 1 101 ? -1.709 6.772 17.081 1.00 88.94 101 GLN A C 1
ATOM 764 O O . GLN A 1 101 ? -1.857 6.584 18.292 1.00 88.94 101 GLN A O 1
ATOM 769 N N . SER A 1 102 ? -2.680 7.277 16.313 1.00 89.19 102 SER A N 1
ATOM 770 C CA . SER A 1 102 ? -4.004 7.657 16.820 1.00 89.19 102 SER A CA 1
ATOM 771 C C . SER A 1 102 ? -4.924 6.467 17.141 1.00 89.19 102 SER A C 1
ATOM 773 O O . SER A 1 102 ? -6.007 6.662 17.704 1.00 89.19 102 SER A O 1
ATOM 775 N N . LEU A 1 103 ? -4.525 5.232 16.805 1.00 87.06 103 LEU A N 1
ATOM 776 C CA . LEU A 1 103 ? -5.340 4.047 17.065 1.00 87.06 103 LEU A CA 1
ATOM 777 C C . LEU A 1 103 ? -5.518 3.783 18.574 1.00 87.06 103 LEU A C 1
ATOM 779 O O . LEU A 1 103 ? -4.639 4.095 19.395 1.00 87.06 103 LEU A O 1
ATOM 783 N N . PRO A 1 104 ? -6.647 3.156 18.970 1.00 85.25 104 PRO A N 1
ATOM 784 C CA . PRO A 1 104 ? -6.842 2.697 20.339 1.00 85.25 104 PRO A CA 1
ATOM 785 C C . PRO A 1 104 ? -5.660 1.830 20.803 1.00 85.25 104 PRO A C 1
ATOM 787 O O . PRO A 1 104 ? -5.158 1.038 20.007 1.00 85.25 104 PRO A O 1
ATOM 790 N N . PRO A 1 105 ? -5.235 1.907 22.081 1.00 82.31 105 PRO A N 1
ATOM 791 C CA . PRO A 1 105 ? -4.084 1.147 22.580 1.00 82.31 105 PRO A CA 1
ATOM 792 C C . PRO A 1 105 ? -4.150 -0.357 22.282 1.00 82.31 105 PRO A C 1
ATOM 794 O O . PRO A 1 105 ? -3.131 -0.970 22.002 1.00 82.31 105 PRO A O 1
ATOM 797 N N . ALA A 1 106 ? -5.354 -0.937 22.301 1.00 78.81 106 ALA A N 1
ATOM 798 C CA . ALA A 1 106 ? -5.577 -2.354 22.022 1.00 78.81 106 ALA A CA 1
ATOM 799 C C . ALA A 1 106 ? -5.279 -2.765 20.567 1.00 78.81 106 ALA A C 1
ATOM 801 O O . ALA A 1 106 ? -5.130 -3.952 20.300 1.00 78.81 106 ALA A O 1
ATOM 802 N N . TRP A 1 107 ? -5.245 -1.808 19.635 1.00 72.75 107 TRP A N 1
ATOM 803 C CA . TRP A 1 107 ? -5.075 -2.019 18.189 1.00 72.75 107 TRP A CA 1
ATOM 804 C C . TRP A 1 107 ? -3.831 -1.316 17.643 1.00 72.75 107 TRP A C 1
ATOM 806 O O . TRP A 1 107 ? -3.646 -1.230 16.430 1.00 72.75 107 TRP A O 1
ATOM 816 N N . ARG A 1 108 ? -3.021 -0.731 18.530 1.00 74.88 108 ARG A N 1
ATOM 817 C CA . ARG A 1 108 ? -1.802 -0.038 18.143 1.00 74.88 108 ARG A CA 1
ATOM 818 C C . ARG A 1 108 ? -0.745 -1.070 17.792 1.00 74.88 108 ARG A C 1
ATOM 820 O O . ARG A 1 108 ? -0.282 -1.812 18.655 1.00 74.88 108 ARG A O 1
ATOM 827 N N . ASN A 1 109 ? -0.333 -1.054 16.536 1.00 69.75 109 ASN A N 1
ATOM 828 C CA . ASN A 1 109 ? 0.800 -1.831 16.075 1.00 69.75 109 ASN A CA 1
ATOM 829 C C . ASN A 1 109 ? 2.051 -0.957 16.139 1.00 69.75 109 ASN A C 1
ATOM 831 O O . ASN A 1 109 ? 2.046 0.165 15.637 1.00 69.75 109 ASN A O 1
ATOM 835 N N . CYS A 1 110 ? 3.130 -1.464 16.735 1.00 69.81 110 CYS A N 1
ATOM 836 C CA . CYS A 1 110 ? 4.421 -0.772 16.801 1.00 69.81 110 CYS A CA 1
ATOM 837 C C . CYS A 1 110 ? 5.197 -0.905 15.481 1.00 69.81 110 CYS A C 1
ATOM 839 O O . CYS A 1 110 ? 6.343 -1.348 15.477 1.00 69.81 110 CYS A O 1
ATOM 841 N N . VAL A 1 111 ? 4.560 -0.577 14.355 1.00 79.31 111 VAL A N 1
ATOM 842 C CA . VAL A 1 111 ? 5.222 -0.602 13.049 1.00 79.31 111 VAL A CA 1
ATOM 843 C C . VAL A 1 111 ? 5.939 0.722 12.834 1.00 79.31 111 VAL A C 1
ATOM 845 O O . VAL A 1 111 ? 5.332 1.789 12.911 1.00 79.31 111 VAL A O 1
ATOM 848 N N . SER A 1 112 ? 7.235 0.640 12.557 1.00 80.00 112 SER A N 1
ATOM 849 C CA . SER A 1 112 ? 8.048 1.750 12.071 1.00 80.00 112 SER A CA 1
ATOM 850 C C . SER A 1 112 ? 8.326 1.574 10.585 1.00 80.00 112 SER A C 1
ATOM 852 O O . SER A 1 112 ? 8.423 0.447 10.102 1.00 80.00 112 SER A O 1
ATOM 854 N N . ALA A 1 113 ? 8.505 2.685 9.878 1.00 81.31 113 ALA A N 1
ATOM 855 C CA . ALA A 1 113 ? 8.995 2.646 8.511 1.00 81.31 113 ALA A CA 1
ATOM 856 C C . ALA A 1 113 ? 10.496 2.340 8.491 1.00 81.31 113 ALA A C 1
ATOM 858 O O . ALA A 1 113 ? 11.262 2.976 9.218 1.00 81.31 113 ALA A O 1
ATOM 859 N N . THR A 1 114 ? 10.911 1.392 7.660 1.00 80.88 114 THR A N 1
ATOM 860 C CA . THR A 1 114 ? 12.319 1.199 7.290 1.00 80.88 114 THR A CA 1
ATOM 861 C C . THR A 1 114 ? 12.580 1.847 5.939 1.00 80.88 114 THR A C 1
ATOM 863 O O . THR A 1 114 ? 11.671 1.942 5.121 1.00 80.88 114 THR A O 1
ATOM 866 N N . GLU A 1 115 ? 13.805 2.293 5.688 1.00 74.81 115 GLU A N 1
ATOM 867 C CA . GLU A 1 115 ? 14.219 2.758 4.363 1.00 74.81 115 GLU A CA 1
ATOM 868 C C . GLU A 1 115 ? 15.072 1.678 3.699 1.00 74.81 115 GLU A C 1
ATOM 870 O O . GLU A 1 115 ? 15.967 1.110 4.331 1.00 74.81 115 GLU A O 1
ATOM 875 N N . GLU A 1 116 ? 14.778 1.375 2.437 1.00 66.50 116 GLU A N 1
ATOM 876 C CA . GLU A 1 116 ? 15.599 0.484 1.623 1.00 66.50 116 GLU A CA 1
ATOM 877 C C . GLU A 1 116 ? 16.920 1.194 1.298 1.00 66.50 116 GLU A C 1
ATOM 879 O O . GLU A 1 116 ? 17.036 1.989 0.359 1.00 66.50 116 GLU A O 1
ATOM 884 N N . GLU A 1 117 ? 17.926 0.942 2.131 1.00 57.91 117 GLU A N 1
ATOM 885 C CA . GLU A 1 117 ? 19.226 1.580 2.010 1.00 57.91 117 GLU A CA 1
ATOM 886 C C . GLU A 1 117 ? 20.067 0.875 0.940 1.00 57.91 117 GLU A C 1
ATOM 888 O O . GLU A 1 117 ? 20.393 -0.316 1.031 1.00 57.91 117 GLU A O 1
ATOM 893 N N . VAL A 1 118 ? 20.469 1.625 -0.087 1.00 56.16 118 VAL A N 1
ATOM 894 C CA . VAL A 1 118 ? 21.345 1.085 -1.124 1.00 56.16 118 VAL A CA 1
ATOM 895 C C . VAL A 1 118 ? 22.796 1.111 -0.664 1.00 56.16 118 VAL A C 1
ATOM 897 O O . VAL A 1 118 ? 23.576 2.000 -1.002 1.00 56.16 118 VAL A O 1
ATOM 900 N N . THR A 1 119 ? 23.158 0.103 0.113 1.00 60.66 119 THR A N 1
ATOM 901 C CA . THR A 1 119 ? 24.531 -0.131 0.569 1.00 60.66 119 THR A CA 1
ATOM 902 C C . THR A 1 119 ? 25.327 -0.972 -0.439 1.00 60.66 119 THR A C 1
ATOM 904 O O . THR A 1 119 ? 24.734 -1.639 -1.289 1.00 60.66 119 THR A O 1
ATOM 907 N N . PRO A 1 120 ? 26.669 -1.035 -0.334 1.00 59.19 120 PRO A N 1
ATOM 908 C CA . PRO A 1 120 ? 27.499 -1.973 -1.094 1.00 59.19 120 PRO A CA 1
ATOM 909 C C . PRO A 1 120 ? 27.098 -3.448 -1.033 1.00 59.19 120 PRO A C 1
ATOM 911 O O . PRO A 1 120 ? 27.468 -4.235 -1.903 1.00 59.19 120 PRO A O 1
ATOM 914 N N . GLN A 1 121 ? 26.353 -3.825 0.000 1.00 57.62 121 GLN A N 1
ATOM 915 C CA . GLN A 1 121 ? 25.833 -5.168 0.224 1.00 57.62 121 GLN A CA 1
ATOM 916 C C . GLN A 1 121 ? 24.434 -5.362 -0.383 1.00 57.62 121 GLN A C 1
ATOM 918 O O . GLN A 1 121 ? 23.903 -6.475 -0.368 1.00 57.62 121 GLN A O 1
ATOM 923 N N . HIS A 1 122 ? 23.831 -4.300 -0.923 1.00 54.00 122 HIS A N 1
ATOM 924 C CA . HIS A 1 122 ? 22.519 -4.336 -1.546 1.00 54.00 122 HIS A CA 1
ATOM 925 C C . HIS A 1 122 ? 22.548 -5.175 -2.826 1.00 54.00 122 HIS A C 1
ATOM 927 O O . HIS A 1 122 ? 23.476 -5.089 -3.630 1.00 54.00 122 HIS A O 1
ATOM 933 N N . ARG A 1 123 ? 21.493 -5.957 -3.076 1.00 57.06 123 ARG A N 1
ATOM 934 C CA . ARG A 1 123 ? 21.417 -6.847 -4.255 1.00 57.06 123 ARG A CA 1
ATOM 935 C C . ARG A 1 123 ? 21.486 -6.086 -5.580 1.00 57.06 123 ARG A C 1
ATOM 937 O O . ARG A 1 123 ? 21.923 -6.633 -6.585 1.00 57.06 123 ARG A O 1
ATOM 944 N N . LEU A 1 124 ? 21.074 -4.821 -5.561 1.00 56.31 124 LEU A N 1
ATOM 945 C CA . LEU A 1 124 ? 21.115 -3.918 -6.712 1.00 56.31 124 LEU A CA 1
ATOM 946 C C . LEU A 1 124 ? 22.392 -3.074 -6.769 1.00 56.31 124 LEU A C 1
ATOM 948 O O . LEU A 1 124 ? 22.574 -2.322 -7.719 1.00 56.31 124 LEU A O 1
ATOM 952 N N . TRP A 1 125 ? 23.286 -3.190 -5.782 1.00 60.12 125 TRP A N 1
ATOM 953 C CA . TRP A 1 125 ? 24.533 -2.431 -5.749 1.00 60.12 125 TRP A CA 1
ATOM 954 C C . TRP A 1 125 ? 25.387 -2.579 -7.014 1.00 60.12 125 TRP A C 1
ATOM 956 O O . TRP A 1 125 ? 25.861 -1.560 -7.512 1.00 60.12 125 TRP A O 1
ATOM 966 N N . PRO A 1 126 ? 25.541 -3.781 -7.612 1.00 56.38 126 PRO A N 1
ATOM 967 C CA . PRO A 1 126 ? 26.302 -3.928 -8.855 1.00 56.38 126 PRO A CA 1
ATOM 968 C C . PRO A 1 126 ? 25.720 -3.150 -10.046 1.00 56.38 126 PRO A C 1
ATOM 970 O O . PRO A 1 126 ? 26.412 -2.964 -11.041 1.00 56.38 126 PRO A O 1
ATOM 973 N N . LEU A 1 127 ? 24.454 -2.725 -9.960 1.00 53.34 127 LEU A N 1
ATOM 974 C CA . LEU A 1 127 ? 23.719 -2.028 -11.021 1.00 53.34 127 LEU A CA 1
ATOM 975 C C . LEU A 1 127 ? 23.845 -0.508 -10.931 1.00 53.34 127 LEU A C 1
ATOM 977 O O . LEU A 1 127 ? 23.492 0.208 -11.867 1.00 53.34 127 LEU A O 1
ATOM 981 N N . LEU A 1 128 ? 24.294 -0.013 -9.781 1.00 55.50 128 LEU A N 1
ATOM 982 C CA . LEU A 1 128 ? 24.408 1.404 -9.504 1.00 55.50 128 LEU A CA 1
ATOM 983 C C . LEU A 1 128 ? 25.852 1.802 -9.769 1.00 55.50 128 LEU A C 1
ATOM 985 O O . LEU A 1 128 ? 26.759 1.454 -9.018 1.00 55.50 128 LEU A O 1
ATOM 989 N N . GLU A 1 129 ? 26.064 2.493 -10.887 1.00 53.38 129 GLU A N 1
ATOM 990 C CA . GLU A 1 129 ? 27.383 2.974 -11.286 1.00 53.38 129 GLU A CA 1
ATOM 991 C C . GLU A 1 129 ? 28.088 3.719 -10.144 1.00 53.38 129 GLU A C 1
ATOM 993 O O . GLU A 1 129 ? 27.502 4.545 -9.433 1.00 53.38 129 GLU A O 1
ATOM 998 N N . LYS A 1 130 ? 29.381 3.422 -10.000 1.00 49.34 130 LYS A N 1
ATOM 999 C CA . LYS A 1 130 ? 30.228 3.801 -8.864 1.00 49.34 130 LYS A CA 1
ATOM 1000 C C . LYS A 1 130 ? 30.524 5.309 -8.775 1.00 49.34 130 LYS A C 1
ATOM 1002 O O . LYS A 1 130 ? 30.956 5.758 -7.720 1.00 49.34 130 LYS A O 1
ATOM 1007 N N . ASP A 1 131 ? 30.241 6.075 -9.835 1.00 45.81 131 ASP A N 1
ATOM 1008 C CA . ASP A 1 131 ? 30.808 7.419 -10.041 1.00 45.81 131 ASP A CA 1
ATOM 1009 C C . ASP A 1 131 ? 29.790 8.553 -10.276 1.00 45.81 131 ASP A C 1
ATOM 1011 O O . ASP A 1 131 ? 30.174 9.669 -10.622 1.00 45.81 131 ASP A O 1
ATOM 1015 N N . SER A 1 132 ? 28.487 8.334 -10.082 1.00 43.38 132 SER A N 1
ATOM 1016 C CA . SER A 1 132 ? 27.497 9.414 -10.253 1.00 43.38 132 SER A CA 1
ATOM 1017 C C . SER A 1 132 ? 27.197 10.123 -8.928 1.00 43.38 132 SER A C 1
ATOM 1019 O O . SER A 1 132 ? 26.673 9.518 -7.994 1.00 43.38 132 SER A O 1
ATOM 1021 N N . SER A 1 133 ? 27.523 11.417 -8.856 1.00 45.00 133 SER A N 1
ATOM 1022 C CA . SER A 1 133 ? 27.193 12.293 -7.731 1.00 45.00 133 SER A CA 1
ATOM 1023 C C . SER A 1 133 ? 25.699 12.206 -7.386 1.00 45.00 133 SER A C 1
ATOM 1025 O O . SER A 1 133 ? 24.826 12.226 -8.254 1.00 45.00 133 SER A O 1
ATOM 1027 N N . LEU A 1 134 ? 25.408 12.079 -6.090 1.00 45.78 134 LEU A N 1
ATOM 1028 C CA . LEU A 1 134 ? 24.071 11.825 -5.540 1.00 45.78 134 LEU A CA 1
ATOM 1029 C C . LEU A 1 134 ? 23.033 12.920 -5.857 1.00 45.78 134 LEU A C 1
ATOM 1031 O O . LEU A 1 134 ? 21.841 12.686 -5.693 1.00 45.78 134 LEU A O 1
ATOM 1035 N N . GLU A 1 135 ? 23.458 14.096 -6.321 1.00 41.72 135 GLU A N 1
ATOM 1036 C CA . GLU A 1 135 ? 22.607 15.291 -6.386 1.00 41.72 135 GLU A CA 1
ATOM 1037 C C . GLU A 1 135 ? 21.721 15.405 -7.639 1.00 41.72 135 GLU A C 1
ATOM 1039 O O . GLU A 1 135 ? 20.845 16.264 -7.676 1.00 41.72 135 GLU A O 1
ATOM 1044 N N . ALA A 1 136 ? 21.883 14.545 -8.654 1.00 43.41 136 ALA A N 1
ATOM 1045 C CA . ALA A 1 136 ? 21.131 14.675 -9.913 1.00 43.41 136 ALA A CA 1
ATOM 1046 C C . ALA A 1 136 ? 20.684 13.346 -10.544 1.00 43.41 136 ALA A C 1
ATOM 1048 O O . ALA A 1 136 ? 20.469 13.269 -11.756 1.00 43.41 136 ALA A O 1
ATOM 1049 N N . ARG A 1 137 ? 20.538 12.274 -9.757 1.00 50.69 137 ARG A N 1
ATOM 1050 C CA . ARG A 1 137 ? 20.027 11.007 -10.295 1.00 50.69 137 ARG A CA 1
ATOM 1051 C C . ARG A 1 137 ? 18.514 11.121 -10.514 1.00 50.69 137 ARG A C 1
ATOM 1053 O O . ARG A 1 137 ? 17.717 10.884 -9.614 1.00 50.69 137 ARG A O 1
ATOM 1060 N N . GLN A 1 138 ? 18.119 11.503 -11.727 1.00 45.84 138 GLN A N 1
ATOM 1061 C CA . GLN A 1 138 ? 16.803 11.151 -12.261 1.00 45.84 138 GLN A CA 1
ATOM 1062 C C . GLN A 1 138 ? 16.793 9.623 -12.360 1.00 45.84 138 GLN A C 1
ATOM 1064 O O . GLN A 1 138 ? 17.718 9.043 -12.923 1.00 45.84 138 GLN A O 1
ATOM 1069 N N . PHE A 1 139 ? 15.837 8.946 -11.735 1.00 45.97 139 PHE A N 1
ATOM 1070 C CA . PHE A 1 139 ? 15.749 7.487 -11.775 1.00 45.97 139 PHE A CA 1
ATOM 1071 C C . PHE A 1 139 ? 14.617 7.081 -12.711 1.00 45.97 139 PHE A C 1
ATOM 1073 O O . PHE A 1 139 ? 13.537 7.660 -12.655 1.00 45.97 139 PHE A O 1
ATOM 1080 N N . PHE A 1 140 ? 14.867 6.085 -13.559 1.00 46.78 140 PHE A N 1
ATOM 1081 C CA . PHE A 1 140 ? 13.826 5.388 -14.297 1.00 46.78 140 PHE A CA 1
ATOM 1082 C C . PHE A 1 140 ? 13.394 4.154 -13.518 1.00 46.78 140 PHE A C 1
ATOM 1084 O O . PHE A 1 140 ? 14.193 3.416 -12.927 1.00 46.78 140 PHE A O 1
ATOM 1091 N N . TYR A 1 141 ? 12.089 3.928 -13.552 1.00 50.91 141 TYR A N 1
ATOM 1092 C CA . TYR A 1 141 ? 11.470 2.733 -13.018 1.00 50.91 141 TYR A CA 1
ATOM 1093 C C . TYR A 1 141 ? 11.539 1.640 -14.065 1.00 50.91 141 TYR A C 1
ATOM 1095 O O . TYR A 1 141 ? 10.961 1.775 -15.140 1.00 50.91 141 TYR A O 1
ATOM 1103 N N . LEU A 1 142 ? 12.206 0.539 -13.735 1.00 47.62 142 LEU A N 1
ATOM 1104 C CA . LEU A 1 142 ? 12.115 -0.672 -14.528 1.00 47.62 142 LEU A CA 1
ATOM 1105 C C . LEU A 1 142 ? 11.624 -1.803 -13.638 1.00 47.62 142 LEU A C 1
ATOM 1107 O O . LEU A 1 142 ? 12.395 -2.528 -13.016 1.00 47.62 142 LEU A O 1
ATOM 1111 N N . ARG A 1 143 ? 10.313 -2.008 -13.603 1.00 49.56 143 ARG A N 1
ATOM 1112 C CA . ARG A 1 143 ? 9.782 -3.165 -12.897 1.00 49.56 143 ARG A CA 1
ATOM 1113 C C . ARG A 1 143 ? 9.851 -4.401 -13.790 1.00 49.56 143 ARG A C 1
ATOM 1115 O O . ARG A 1 143 ? 9.215 -4.443 -14.834 1.00 49.56 143 ARG A O 1
ATOM 1122 N N . ALA A 1 144 ? 10.587 -5.413 -13.344 1.00 49.34 144 ALA A N 1
ATOM 1123 C CA . ALA A 1 144 ? 10.588 -6.733 -13.957 1.00 49.34 144 ALA A CA 1
ATOM 1124 C C . ALA A 1 144 ? 9.777 -7.685 -13.070 1.00 49.34 144 ALA A C 1
ATOM 1126 O O . ALA A 1 144 ? 10.178 -7.997 -11.954 1.00 49.34 144 ALA A O 1
ATOM 1127 N N . PHE A 1 145 ? 8.622 -8.144 -13.545 1.00 42.59 145 PHE A N 1
ATOM 1128 C CA . PHE A 1 145 ? 7.887 -9.196 -12.849 1.00 42.59 145 PHE A CA 1
ATOM 1129 C C . PHE A 1 145 ? 8.545 -10.533 -13.169 1.00 42.59 145 PHE A C 1
ATOM 1131 O O . PHE A 1 145 ? 8.586 -10.942 -14.327 1.00 42.59 145 PHE A O 1
ATOM 1138 N N . LEU A 1 146 ? 9.066 -11.205 -12.146 1.00 40.50 146 LEU A N 1
ATOM 1139 C CA . LEU A 1 146 ? 9.416 -12.608 -12.266 1.00 40.50 146 LEU A CA 1
ATOM 1140 C C . LEU A 1 146 ? 8.161 -13.424 -11.972 1.00 40.50 146 LEU A C 1
ATOM 1142 O O . LEU A 1 146 ? 7.595 -13.311 -10.889 1.00 40.50 146 LEU A O 1
ATOM 1146 N N . VAL A 1 147 ? 7.724 -14.240 -12.926 1.00 40.41 147 VAL A N 1
ATOM 1147 C CA . VAL A 1 147 ? 6.605 -15.163 -12.716 1.00 40.41 147 VAL A CA 1
ATOM 1148 C C . VAL A 1 147 ? 7.168 -16.564 -12.502 1.00 40.41 147 VAL A C 1
ATOM 1150 O O . VAL A 1 147 ? 7.117 -17.409 -13.383 1.00 40.41 147 VAL A O 1
ATOM 1153 N N . GLU A 1 148 ? 7.712 -16.801 -11.309 1.00 35.47 148 GLU A N 1
ATOM 1154 C CA . GLU A 1 148 ? 7.922 -18.150 -10.775 1.00 35.47 148 GLU A CA 1
ATOM 1155 C C . GLU A 1 148 ? 7.735 -18.111 -9.243 1.00 35.47 148 GLU A C 1
ATOM 1157 O O . GLU A 1 148 ? 8.633 -17.735 -8.493 1.00 35.47 148 GLU A O 1
ATOM 1162 N N . GLY A 1 149 ? 6.521 -18.424 -8.769 1.00 50.38 149 GLY A N 1
ATOM 1163 C CA . GLY A 1 149 ? 6.115 -18.274 -7.359 1.00 50.38 149 GLY A CA 1
ATOM 1164 C C . GLY A 1 149 ? 5.568 -16.878 -6.992 1.00 50.38 149 GLY A C 1
ATOM 1165 O O . GLY A 1 149 ? 5.169 -16.117 -7.867 1.00 50.38 149 GLY A O 1
ATOM 1166 N N . GLU A 1 150 ? 5.516 -16.540 -5.692 1.00 40.62 150 GLU A N 1
ATOM 1167 C CA . GLU A 1 150 ? 4.980 -15.255 -5.171 1.00 40.62 150 GLU A CA 1
ATOM 1168 C C . GLU A 1 150 ? 5.998 -14.089 -5.152 1.00 40.62 150 GLU A C 1
ATOM 1170 O O . GLU A 1 150 ? 5.711 -13.009 -4.634 1.00 40.62 150 GLU A O 1
ATOM 1175 N N . ALA A 1 151 ? 7.209 -14.275 -5.683 1.00 37.44 151 ALA A N 1
ATOM 1176 C CA . ALA A 1 151 ? 8.284 -13.293 -5.551 1.00 37.44 151 ALA A CA 1
ATOM 1177 C C . ALA A 1 151 ? 8.276 -12.250 -6.683 1.00 37.44 151 ALA A C 1
ATOM 1179 O O . ALA A 1 151 ? 8.605 -12.549 -7.826 1.00 37.44 151 ALA A O 1
ATOM 1180 N N . SER A 1 152 ? 7.988 -10.988 -6.354 1.00 44.75 152 SER A N 1
ATOM 1181 C CA . SER A 1 152 ? 8.179 -9.846 -7.258 1.00 44.75 152 SER A CA 1
ATOM 1182 C C . SER A 1 152 ? 9.519 -9.152 -6.987 1.00 44.75 152 SER A C 1
ATOM 1184 O O . SER A 1 152 ? 9.752 -8.709 -5.861 1.00 44.75 152 SER A O 1
ATOM 1186 N N . VAL A 1 153 ? 10.374 -8.998 -8.003 1.00 42.75 153 VAL A N 1
ATOM 1187 C CA . VAL A 1 153 ? 11.615 -8.209 -7.905 1.00 42.75 153 VAL A CA 1
ATOM 1188 C C . VAL A 1 153 ? 11.383 -6.822 -8.503 1.00 42.75 153 VAL A C 1
ATOM 1190 O O . VAL A 1 153 ? 10.790 -6.679 -9.567 1.00 42.75 153 VAL A O 1
ATOM 1193 N N . GLN A 1 154 ? 11.833 -5.773 -7.821 1.00 47.56 154 GLN A N 1
ATOM 1194 C CA . GLN A 1 154 ? 11.788 -4.407 -8.341 1.00 47.56 154 GLN A CA 1
ATOM 1195 C C . GLN A 1 154 ? 13.207 -3.986 -8.703 1.00 47.56 154 GLN A C 1
ATOM 1197 O O . GLN A 1 154 ? 14.115 -4.128 -7.888 1.00 47.56 154 GLN A O 1
ATOM 1202 N N . LEU A 1 155 ? 13.406 -3.508 -9.930 1.00 48.97 155 LEU A N 1
ATOM 1203 C CA . LEU A 1 155 ? 14.682 -2.957 -10.366 1.00 48.97 155 LEU A CA 1
ATOM 1204 C C . LEU A 1 155 ? 14.497 -1.447 -10.565 1.00 48.97 155 LEU A C 1
ATOM 1206 O O . LEU A 1 155 ? 13.505 -0.982 -11.125 1.00 48.97 155 LEU A O 1
ATOM 1210 N N . MET A 1 156 ? 15.442 -0.657 -10.072 1.00 48.25 156 MET A N 1
ATOM 1211 C CA . MET A 1 156 ? 15.460 0.786 -10.300 1.00 48.25 156 MET A CA 1
ATOM 1212 C C . MET A 1 156 ? 16.752 1.123 -11.023 1.00 48.25 156 MET A C 1
ATOM 1214 O O . MET A 1 156 ? 17.833 0.735 -10.578 1.00 48.25 156 MET A O 1
ATOM 1218 N N . LEU A 1 157 ? 16.631 1.797 -12.164 1.00 52.03 157 LEU A N 1
ATOM 1219 C CA . LEU A 1 157 ? 17.756 2.106 -13.034 1.00 52.03 157 LEU A CA 1
ATOM 1220 C C . LEU A 1 157 ? 17.911 3.629 -13.118 1.00 52.03 157 LEU A C 1
ATOM 1222 O O . LEU A 1 157 ? 16.990 4.306 -13.564 1.00 52.03 157 LEU A O 1
ATOM 1226 N N . PRO A 1 158 ? 19.043 4.212 -12.697 1.00 48.53 158 PRO A N 1
ATOM 1227 C CA . PRO A 1 158 ? 19.266 5.644 -12.854 1.00 48.53 158 PRO A CA 1
ATOM 1228 C C . PRO A 1 158 ? 19.285 6.051 -14.340 1.00 48.53 158 PRO A C 1
ATOM 1230 O O . PRO A 1 158 ? 19.952 5.408 -15.148 1.00 48.53 158 PRO A O 1
ATOM 1233 N N . TRP A 1 159 ? 18.603 7.146 -14.694 1.00 42.88 159 TRP A N 1
ATOM 1234 C CA . TRP A 1 159 ? 18.629 7.781 -16.025 1.00 42.88 159 TRP A CA 1
ATOM 1235 C C . TRP A 1 159 ? 20.046 8.084 -16.489 1.00 42.88 159 TRP A C 1
ATOM 1237 O O . TRP A 1 159 ? 20.367 7.948 -17.663 1.00 42.88 159 TRP A O 1
ATOM 1247 N N . SER A 1 160 ? 20.911 8.464 -15.544 1.00 47.41 160 SER A N 1
ATOM 1248 C CA . SER A 1 160 ? 22.298 8.826 -15.822 1.00 47.41 160 SER A CA 1
ATOM 1249 C C . SER A 1 160 ? 23.108 7.695 -16.461 1.00 47.41 160 SER A C 1
ATOM 1251 O O . SER A 1 160 ? 24.161 7.982 -17.016 1.00 47.41 160 SER A O 1
ATOM 1253 N N . LEU A 1 161 ? 22.629 6.444 -16.410 1.00 48.06 161 LEU A N 1
ATOM 1254 C CA . LEU A 1 161 ? 23.262 5.315 -17.093 1.00 48.06 161 LEU A CA 1
ATOM 1255 C C . LEU A 1 161 ? 22.795 5.114 -18.547 1.00 48.06 161 LEU A C 1
ATOM 1257 O O . LEU A 1 161 ? 23.477 4.411 -19.292 1.00 48.06 161 LEU A O 1
ATOM 1261 N N . TYR A 1 162 ? 21.665 5.690 -18.986 1.00 53.66 162 TYR A N 1
ATOM 1262 C CA . TYR A 1 162 ? 21.093 5.387 -20.308 1.00 53.66 162 TYR A CA 1
ATOM 1263 C C . TYR A 1 162 ? 20.537 6.632 -21.004 1.00 53.66 162 TYR A C 1
ATOM 1265 O O . TYR A 1 162 ? 19.417 7.048 -20.719 1.00 53.66 162 TYR A O 1
ATOM 1273 N N . PRO A 1 163 ? 21.251 7.191 -21.996 1.00 52.97 163 PRO A N 1
ATOM 1274 C CA . PRO A 1 163 ? 20.746 8.320 -22.775 1.00 52.97 163 PRO A CA 1
ATOM 1275 C C . PRO A 1 163 ? 19.551 7.965 -23.679 1.00 52.97 163 PRO A C 1
ATOM 1277 O O . PRO A 1 163 ? 18.968 8.855 -24.294 1.00 52.97 163 PRO A O 1
ATOM 1280 N N . THR A 1 164 ? 19.175 6.683 -23.791 1.00 54.69 164 THR A N 1
ATOM 1281 C CA . THR A 1 164 ? 18.018 6.226 -24.576 1.00 54.69 164 THR A CA 1
ATOM 1282 C C . THR A 1 164 ? 17.276 5.066 -23.902 1.00 54.69 164 THR A C 1
ATOM 1284 O O . THR A 1 164 ? 17.889 4.186 -23.294 1.00 54.69 164 THR A O 1
ATOM 1287 N N . LEU A 1 165 ? 15.948 5.010 -24.086 1.00 49.94 165 LEU A N 1
ATOM 1288 C CA . LEU A 1 165 ? 15.100 3.890 -23.646 1.00 49.94 165 LEU A CA 1
ATOM 1289 C C . LEU A 1 165 ? 15.608 2.539 -24.174 1.00 49.94 165 LEU A C 1
ATOM 1291 O O . LEU A 1 165 ? 15.622 1.562 -23.439 1.00 49.94 165 LEU A O 1
ATOM 1295 N N . SER A 1 166 ? 16.093 2.474 -25.416 1.00 51.56 166 SER A N 1
ATOM 1296 C CA . SER A 1 16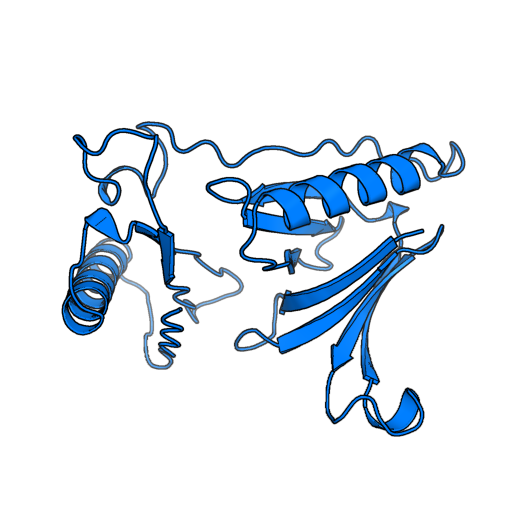6 ? 16.622 1.235 -26.002 1.00 51.56 166 SER A CA 1
ATOM 1297 C C . SER A 1 166 ? 17.854 0.694 -25.268 1.00 51.56 166 SER A C 1
ATOM 1299 O O . SER A 1 166 ? 18.000 -0.520 -25.141 1.00 51.56 166 SER A O 1
ATOM 1301 N N . GLN A 1 167 ? 18.718 1.563 -24.740 1.00 57.38 167 GLN A N 1
ATOM 1302 C CA . GLN A 1 167 ? 19.871 1.151 -23.935 1.00 57.38 167 GLN A CA 1
ATOM 1303 C C . GLN A 1 167 ? 19.462 0.704 -22.532 1.00 57.38 167 GLN A C 1
ATOM 1305 O O . GLN A 1 167 ? 19.981 -0.303 -22.052 1.00 57.38 167 GLN A O 1
ATOM 1310 N N . ALA A 1 168 ? 18.493 1.386 -21.914 1.00 54.88 168 ALA A N 1
ATOM 1311 C CA . ALA A 1 168 ? 17.916 0.942 -20.647 1.00 54.88 168 ALA A CA 1
ATOM 1312 C C . ALA A 1 168 ? 17.281 -0.452 -20.790 1.00 54.88 168 ALA A C 1
ATOM 1314 O O . ALA A 1 168 ? 17.484 -1.314 -19.939 1.00 54.88 168 ALA A O 1
ATOM 1315 N N . LEU A 1 169 ? 16.589 -0.703 -21.907 1.00 53.84 169 LEU A N 1
ATOM 1316 C CA . LEU A 1 169 ? 15.993 -1.997 -22.249 1.00 53.84 169 LEU A CA 1
ATOM 1317 C C . LEU A 1 169 ? 17.039 -3.082 -22.538 1.00 53.84 169 LEU A C 1
ATOM 1319 O O . LEU A 1 169 ? 16.899 -4.213 -22.082 1.00 53.84 169 LEU A O 1
ATOM 1323 N N . ALA A 1 170 ? 18.110 -2.758 -23.261 1.00 60.12 170 ALA A N 1
ATOM 1324 C CA . ALA A 1 170 ? 19.190 -3.710 -23.510 1.00 60.12 170 ALA A CA 1
ATOM 1325 C C . ALA A 1 170 ? 19.910 -4.096 -22.209 1.00 60.12 170 ALA A C 1
ATOM 1327 O O . ALA A 1 170 ? 20.198 -5.274 -21.986 1.00 60.12 170 ALA A O 1
ATOM 1328 N N . HIS A 1 171 ? 20.155 -3.126 -21.322 1.00 59.34 171 HIS A N 1
ATOM 1329 C CA . HIS A 1 171 ? 20.761 -3.421 -20.031 1.00 59.34 171 HIS A CA 1
ATOM 1330 C C . HIS A 1 171 ? 19.781 -4.177 -19.126 1.00 59.34 171 HIS A C 1
ATOM 1332 O O . HIS A 1 171 ? 20.180 -5.170 -18.535 1.00 59.34 171 HIS A O 1
ATOM 1338 N N . ALA A 1 172 ? 18.491 -3.831 -19.108 1.00 55.44 172 ALA A N 1
ATOM 1339 C CA . ALA A 1 172 ? 17.445 -4.627 -18.457 1.00 55.44 172 ALA A CA 1
ATOM 1340 C C . ALA A 1 172 ? 17.497 -6.107 -18.863 1.00 55.44 172 ALA A C 1
ATOM 1342 O O . ALA A 1 172 ? 17.535 -6.989 -18.006 1.00 55.44 172 ALA A O 1
ATOM 1343 N N . GLN A 1 173 ? 17.565 -6.368 -20.172 1.00 56.09 173 GLN A N 1
ATOM 1344 C CA . GLN A 1 173 ? 17.668 -7.710 -20.745 1.00 56.09 173 GLN A CA 1
ATOM 1345 C C . GLN A 1 173 ? 18.965 -8.419 -20.318 1.00 56.09 173 GLN A C 1
ATOM 1347 O O . GLN A 1 173 ? 18.978 -9.624 -20.058 1.00 56.09 173 GLN A O 1
ATOM 1352 N N . HIS A 1 174 ? 20.070 -7.677 -20.224 1.00 60.16 174 HIS A N 1
ATOM 1353 C CA . HIS A 1 174 ? 21.357 -8.207 -19.781 1.00 60.16 174 HIS A CA 1
ATOM 1354 C C . HIS A 1 174 ? 21.359 -8.534 -18.279 1.00 60.16 174 HIS A C 1
ATOM 1356 O O . HIS A 1 174 ? 21.823 -9.602 -17.882 1.00 60.16 174 HIS A O 1
ATOM 1362 N N . LEU A 1 175 ? 20.780 -7.668 -17.444 1.00 55.44 175 LEU A N 1
ATOM 1363 C CA . LEU A 1 175 ? 20.608 -7.901 -16.007 1.00 55.44 175 LEU A CA 1
ATOM 1364 C C . LEU A 1 175 ? 19.691 -9.084 -15.737 1.00 55.44 175 LEU A C 1
ATOM 1366 O O . LEU A 1 175 ? 19.999 -9.923 -14.898 1.00 55.44 175 LEU A O 1
ATOM 1370 N N . TYR A 1 176 ? 18.617 -9.196 -16.506 1.00 54.28 176 TYR A N 1
ATOM 1371 C CA . TYR A 1 176 ? 17.762 -10.369 -16.538 1.00 54.28 176 TYR A CA 1
ATOM 1372 C C . TYR A 1 176 ? 18.542 -11.642 -16.881 1.00 54.28 176 TYR A C 1
ATOM 1374 O O . TYR A 1 176 ? 18.422 -12.638 -16.178 1.00 54.28 176 TYR A O 1
ATOM 1382 N N . SER A 1 177 ? 19.386 -11.604 -17.915 1.00 52.72 177 SER A N 1
ATOM 1383 C CA . SER A 1 177 ? 20.188 -12.762 -18.331 1.00 52.72 177 SER A CA 1
ATOM 1384 C C . SER A 1 177 ? 21.196 -13.164 -17.249 1.00 52.72 177 SER A C 1
ATOM 1386 O O . SER A 1 177 ? 21.403 -14.349 -17.003 1.00 52.72 177 SER A O 1
ATOM 1388 N N . ALA A 1 178 ? 21.782 -12.184 -16.558 1.00 51.81 178 ALA A N 1
ATOM 1389 C CA . ALA A 1 178 ? 22.685 -12.406 -15.433 1.00 51.81 178 ALA A CA 1
ATOM 1390 C C . ALA A 1 178 ? 21.960 -12.962 -14.189 1.00 51.81 178 ALA A C 1
ATOM 1392 O O . ALA A 1 178 ? 22.492 -13.845 -13.511 1.00 51.81 178 ALA A O 1
ATOM 1393 N N . LEU A 1 179 ? 20.738 -12.493 -13.909 1.00 49.62 179 LEU A N 1
ATOM 1394 C CA . LEU A 1 179 ? 19.874 -13.000 -12.835 1.00 49.62 179 LEU A CA 1
ATOM 1395 C C . LEU A 1 179 ? 19.371 -14.424 -13.132 1.00 49.62 179 LEU A C 1
ATOM 1397 O O . LEU A 1 179 ? 19.449 -15.299 -12.275 1.00 49.62 179 LEU A O 1
ATOM 1401 N N . ALA A 1 180 ? 18.945 -14.697 -14.365 1.00 47.34 180 ALA A N 1
ATOM 1402 C CA . ALA A 1 180 ? 18.546 -16.030 -14.815 1.00 47.34 180 ALA A CA 1
ATOM 1403 C C . ALA A 1 180 ? 19.726 -17.021 -14.816 1.00 47.34 180 ALA A C 1
ATOM 1405 O O . ALA A 1 180 ? 19.564 -18.185 -14.464 1.00 47.34 180 ALA A O 1
ATOM 1406 N N . ALA A 1 181 ? 20.942 -16.569 -15.146 1.00 47.31 181 ALA A N 1
ATOM 1407 C CA . ALA A 1 181 ? 22.146 -17.402 -15.082 1.00 47.31 181 ALA A CA 1
ATOM 1408 C C . ALA A 1 181 ? 22.600 -17.713 -13.644 1.00 47.31 181 ALA A C 1
ATOM 1410 O O . ALA A 1 181 ? 23.310 -18.694 -13.426 1.00 47.31 181 ALA A O 1
ATOM 1411 N N . THR A 1 182 ? 22.204 -16.896 -12.662 1.00 43.44 182 THR A N 1
ATOM 1412 C CA . THR A 1 182 ? 22.489 -17.143 -11.240 1.00 43.44 182 THR A CA 1
ATOM 1413 C C . THR A 1 182 ? 21.434 -18.016 -10.561 1.00 43.44 182 THR A C 1
ATOM 1415 O O . THR A 1 182 ? 21.724 -18.572 -9.501 1.00 43.44 182 THR A O 1
ATOM 1418 N N . VAL A 1 183 ? 20.253 -18.205 -11.166 1.00 41.84 183 VAL A N 1
ATOM 1419 C CA . VAL A 1 183 ? 19.191 -19.064 -10.624 1.00 41.84 183 VAL A CA 1
ATOM 1420 C C . VAL A 1 183 ? 18.625 -19.978 -11.713 1.00 41.84 183 VAL A C 1
ATOM 1422 O O . VAL A 1 183 ? 17.757 -19.609 -12.495 1.00 41.84 183 VAL A O 1
ATOM 1425 N N . SER A 1 184 ? 19.126 -21.212 -11.747 1.00 38.59 184 SER A N 1
ATOM 1426 C CA . SER A 1 184 ? 18.953 -22.197 -12.824 1.00 38.59 184 SER A CA 1
ATOM 1427 C C . SER A 1 184 ? 17.526 -22.720 -13.062 1.00 38.59 184 SER A C 1
ATOM 1429 O O . SER A 1 184 ? 17.368 -23.644 -13.858 1.00 38.59 184 SER A O 1
ATOM 1431 N N . SER A 1 185 ? 16.504 -22.217 -12.361 1.00 36.72 185 SER A N 1
ATOM 1432 C CA . SER A 1 185 ? 15.145 -22.778 -12.396 1.00 36.72 185 SER A CA 1
ATOM 1433 C C . SER A 1 185 ? 14.101 -21.928 -13.119 1.00 36.72 185 SER A C 1
ATOM 1435 O O . SER A 1 185 ? 13.001 -22.423 -13.292 1.00 36.72 185 SER A O 1
ATOM 1437 N N . TRP A 1 186 ? 14.416 -20.703 -13.552 1.00 42.00 186 TRP A N 1
ATOM 1438 C CA . TRP A 1 186 ? 13.383 -19.704 -13.863 1.00 42.00 186 TRP A CA 1
ATOM 1439 C C . TRP A 1 186 ? 12.723 -19.911 -15.231 1.00 42.00 186 TRP A C 1
ATOM 1441 O O . TRP A 1 186 ? 13.397 -19.886 -16.263 1.00 42.00 186 TRP A O 1
ATOM 1451 N N . ASN A 1 187 ? 11.393 -20.067 -15.240 1.00 37.62 187 ASN A N 1
ATOM 1452 C CA . ASN A 1 187 ? 10.559 -20.105 -16.447 1.00 37.62 187 ASN A CA 1
ATOM 1453 C C . ASN A 1 187 ? 9.974 -18.715 -16.776 1.00 37.62 187 ASN A C 1
ATOM 1455 O O . ASN A 1 187 ? 9.512 -17.988 -15.900 1.00 37.62 187 ASN A O 1
ATOM 1459 N N . LEU A 1 188 ? 10.054 -18.306 -18.044 1.00 47.22 188 LEU A N 1
ATOM 1460 C CA . LEU A 1 188 ? 10.398 -16.917 -18.384 1.00 47.22 188 LEU A CA 1
ATOM 1461 C C . LEU A 1 188 ? 9.536 -16.278 -19.497 1.00 47.22 188 LEU A C 1
ATOM 1463 O O . LEU A 1 188 ? 10.007 -15.454 -20.278 1.00 47.22 188 LEU A O 1
ATOM 1467 N N . GLU A 1 189 ? 8.256 -16.637 -19.589 1.00 33.47 189 GLU A N 1
ATOM 1468 C CA . GLU A 1 189 ? 7.434 -16.300 -20.767 1.00 33.47 189 GLU A CA 1
ATOM 1469 C C . GLU A 1 189 ? 6.682 -14.954 -20.718 1.00 33.47 189 GLU A C 1
ATOM 1471 O O . GLU A 1 189 ? 6.168 -14.524 -21.745 1.00 33.47 189 GLU A O 1
ATOM 1476 N N . ASN A 1 190 ? 6.632 -14.237 -19.587 1.00 33.91 190 ASN A N 1
ATOM 1477 C CA . ASN A 1 190 ? 5.761 -13.055 -19.447 1.00 33.91 190 ASN A CA 1
ATOM 1478 C C . ASN A 1 190 ? 6.507 -11.804 -18.964 1.00 33.91 190 ASN A C 1
ATOM 1480 O O . ASN A 1 190 ? 6.429 -11.419 -17.798 1.00 33.91 190 ASN A O 1
ATOM 1484 N N . PHE A 1 191 ? 7.214 -11.145 -19.883 1.00 35.16 191 PHE A N 1
ATOM 1485 C CA . PHE A 1 191 ? 7.848 -9.847 -19.653 1.00 35.16 191 PHE A CA 1
ATOM 1486 C C . PHE A 1 191 ? 6.970 -8.716 -20.201 1.00 35.16 191 PHE A C 1
ATOM 1488 O O . PHE A 1 191 ? 6.616 -8.725 -21.378 1.00 35.16 191 PHE A O 1
ATOM 1495 N N . SER A 1 192 ? 6.639 -7.730 -19.362 1.00 35.00 192 SER A N 1
ATOM 1496 C CA . SER A 1 192 ? 5.976 -6.491 -19.788 1.00 35.00 192 SER A CA 1
ATOM 1497 C C . SER A 1 192 ? 6.851 -5.299 -19.419 1.00 35.00 192 SER A C 1
ATOM 1499 O O . SER A 1 192 ? 7.108 -5.051 -18.242 1.00 35.00 192 SER A O 1
ATOM 1501 N N . LEU A 1 193 ? 7.323 -4.586 -20.439 1.00 35.03 193 LEU A N 1
ATOM 1502 C CA . LEU A 1 193 ? 8.113 -3.364 -20.329 1.00 35.03 193 LEU A CA 1
ATOM 1503 C C . LEU A 1 193 ? 7.197 -2.164 -20.534 1.00 35.03 193 LEU A C 1
ATOM 1505 O O . LEU A 1 193 ? 6.837 -1.857 -21.668 1.00 35.03 193 LEU A O 1
ATOM 1509 N N . GLU A 1 194 ? 6.854 -1.457 -19.465 1.00 32.84 194 GLU A N 1
ATOM 1510 C CA . GLU A 1 194 ? 6.244 -0.134 -19.593 1.00 32.84 194 GLU A CA 1
ATOM 1511 C C . GLU A 1 194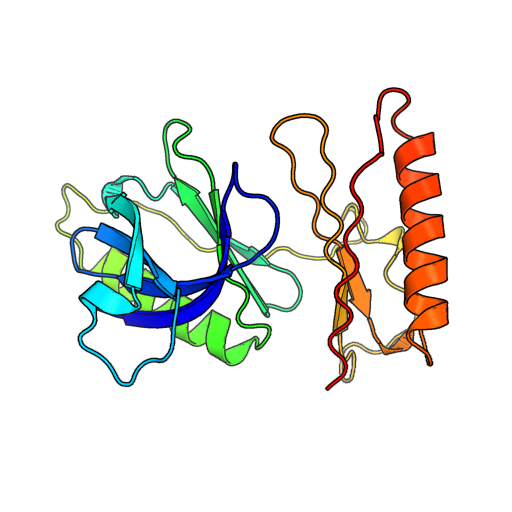 ? 7.303 0.927 -19.297 1.00 32.84 194 GLU A C 1
ATOM 1513 O O . GLU A 1 194 ? 7.644 1.203 -18.149 1.00 32.84 194 GLU A O 1
ATOM 1518 N N . GLY A 1 195 ? 7.875 1.490 -20.364 1.00 28.62 195 GLY A N 1
ATOM 1519 C CA . GLY A 1 195 ? 8.710 2.681 -20.279 1.00 28.62 195 GLY A CA 1
ATOM 1520 C C . GLY A 1 195 ? 7.819 3.914 -20.283 1.00 28.62 195 GLY A C 1
ATOM 1521 O O . GLY A 1 195 ? 7.225 4.230 -21.310 1.00 28.62 195 GLY A O 1
ATOM 1522 N N . ILE A 1 196 ? 7.728 4.615 -19.155 1.00 30.00 196 ILE A N 1
ATOM 1523 C CA . ILE A 1 196 ? 7.116 5.946 -19.106 1.00 30.00 196 ILE A CA 1
ATOM 1524 C C . ILE A 1 196 ? 8.269 6.946 -19.076 1.00 30.00 196 ILE A C 1
ATOM 1526 O O . ILE A 1 196 ? 8.962 7.075 -18.070 1.00 30.00 196 ILE A O 1
ATOM 1530 N N . ALA A 1 197 ? 8.517 7.581 -20.221 1.00 25.34 197 ALA A N 1
ATOM 1531 C CA . ALA A 1 197 ? 9.324 8.789 -20.289 1.00 25.34 197 ALA A CA 1
ATOM 1532 C C . ALA A 1 197 ? 8.447 9.968 -19.847 1.00 25.34 197 ALA A C 1
ATOM 1534 O O . ALA A 1 197 ? 7.361 10.146 -20.402 1.00 25.34 197 ALA A O 1
ATOM 1535 N N . GLU A 1 198 ? 8.908 10.737 -18.862 1.00 27.58 198 GLU A N 1
ATOM 1536 C CA . GLU A 1 198 ? 8.512 12.144 -18.710 1.00 27.58 198 GLU A CA 1
ATOM 1537 C C . GLU A 1 198 ? 9.534 13.033 -19.420 1.00 27.58 198 GLU A C 1
ATOM 1539 O O . GLU A 1 198 ? 10.751 12.766 -19.274 1.00 27.58 198 GLU A O 1
#

Radius of gyration: 18.08 Å; chains: 1; bounding box: 52×38×49 Å

pLDDT: mean 70.27, std 20.95, range [25.34, 96.44]

Secondary structure (DSSP, 8-state):
-EEEEEEEEETTSSSEEEEEEEE-SSEEEEEEE-S-TTS-HHHHEEEEEEEEGGGEEEEEE-GGG--EEEEEGGG--EEEE----HHHHHHHHHHHHHHHHTS-GGG-----EEE----TTSTTGGGS-TT--GGG--EEEEEE---SSS--EEEEEEGGG-SSHHHHHHHHHHHHHHHHHHSTT-------------

Foldseek 3Di:
DDWDFFWKDFFPDDGTFTWIFDDDLFWTWTWGAQDDPPDPCVVGTDTDDIGTPLQWDEWEQEDPQQKIKTDGPDPPGIMITGNSDNVVSVVVVVVSVVSLVPHDPVSRDPYDYHYPDQDCPDPCVVQDDPDDDPPDFPKWWWFWQFPDPRDGDTHIHTPVVDPDPVVVVVVVVVVVVVVCVVPVDGDDDDTDGDGDDD

InterPro domains:
  IPR057288 PLEKHM2, PH domain-like [PF23142] (1-112)
  IPR057676 STK11-interacting protein, C-terminal PH domain [PF25624] (118-155)

Sequence (198 aa):
QCCLKVPVALAGHTGEFMCLVVVSNRRLYLLKVTGEMREPPASWLQLTLAVPLQDLSGIELGLAGQSLRLEWAAGVGCCVLLPRDARCCRAFLEELLDVLQSLPPAWRNCVSATEEEVTPQHRLWPLLEKDSSLEARQFFYLRAFLVEGEASVQLMLPWSLYPTLSQALAHAQHLYSALAATVSSWNLENFSLEGIAE

Organism: Pan troglodytes (NCBI:txid9598)